Protein AF-A0A3B8Q5S6-F1 (afdb_monomer_lite)

Structure (mmCIF, N/CA/C/O backbone):
data_AF-A0A3B8Q5S6-F1
#
_entry.id   AF-A0A3B8Q5S6-F1
#
loop_
_atom_site.group_PDB
_atom_site.id
_atom_site.type_symbol
_atom_site.label_atom_id
_atom_site.label_alt_id
_atom_site.label_comp_id
_atom_site.label_asym_id
_atom_site.label_entity_id
_atom_site.label_seq_id
_atom_site.pdbx_PDB_ins_code
_atom_site.Cartn_x
_atom_site.Cartn_y
_atom_site.Cartn_z
_atom_site.occupancy
_atom_site.B_iso_or_equiv
_atom_site.auth_seq_id
_atom_site.auth_comp_id
_atom_site.auth_asym_id
_atom_site.auth_atom_id
_atom_site.pdbx_PDB_model_num
ATOM 1 N N . MET A 1 1 ? 28.091 -54.623 70.796 1.00 50.19 1 MET A N 1
ATOM 2 C CA . MET A 1 1 ? 28.453 -53.213 70.536 1.00 50.19 1 MET A CA 1
ATOM 3 C C . MET A 1 1 ? 29.220 -53.132 69.226 1.00 50.19 1 MET A C 1
ATOM 5 O O . MET A 1 1 ? 30.368 -53.545 69.169 1.00 50.19 1 MET A O 1
ATOM 9 N N . LYS A 1 2 ? 28.542 -52.676 68.171 1.00 44.72 2 LYS A N 1
ATOM 10 C CA . LYS A 1 2 ? 29.090 -52.305 66.860 1.00 44.72 2 LYS A CA 1
ATOM 11 C C . LYS A 1 2 ? 28.121 -51.243 66.311 1.00 44.72 2 LYS A C 1
ATOM 13 O O . LYS A 1 2 ? 26.930 -51.549 66.269 1.00 44.72 2 LYS A O 1
ATOM 18 N N . PRO A 1 3 ? 28.549 -50.006 66.013 1.00 53.25 3 PRO A N 1
ATOM 19 C CA . PRO A 1 3 ? 27.627 -48.969 65.555 1.00 53.25 3 PRO A CA 1
ATOM 20 C C . PRO A 1 3 ? 27.228 -49.202 64.084 1.00 53.25 3 PRO A C 1
ATOM 22 O O . PRO A 1 3 ? 28.051 -49.713 63.316 1.00 53.25 3 PRO A O 1
ATOM 25 N N . PRO A 1 4 ? 25.990 -48.868 63.674 1.00 51.03 4 PRO A N 1
ATOM 26 C CA . PRO A 1 4 ? 25.559 -48.993 62.287 1.00 51.03 4 PRO A CA 1
ATOM 27 C C . PRO A 1 4 ? 26.039 -47.807 61.434 1.00 51.03 4 PRO A C 1
ATOM 29 O O . PRO A 1 4 ? 26.107 -46.669 61.895 1.00 51.03 4 PRO A O 1
ATOM 32 N N . LEU A 1 5 ? 26.372 -48.109 60.176 1.00 45.34 5 LEU A N 1
ATOM 33 C CA . LEU A 1 5 ? 26.722 -47.152 59.126 1.00 45.34 5 LEU A CA 1
ATOM 34 C C . LEU A 1 5 ? 25.509 -46.289 58.748 1.00 45.34 5 LEU A C 1
ATOM 36 O O . LEU A 1 5 ? 24.430 -46.806 58.470 1.00 45.34 5 LEU A O 1
ATOM 40 N N . ILE A 1 6 ? 25.726 -44.976 58.704 1.00 44.06 6 ILE A N 1
ATOM 41 C CA . ILE A 1 6 ? 24.792 -43.966 58.199 1.00 44.06 6 ILE A CA 1
ATOM 42 C C . ILE A 1 6 ? 24.688 -44.125 56.674 1.00 44.06 6 ILE A C 1
ATOM 44 O O . ILE A 1 6 ? 25.698 -44.018 55.980 1.00 44.06 6 ILE A O 1
ATOM 48 N N . GLN A 1 7 ? 23.484 -44.364 56.146 1.00 48.28 7 GLN A N 1
ATOM 49 C CA . GLN A 1 7 ? 23.191 -44.185 54.719 1.00 48.28 7 GLN A CA 1
ATOM 50 C C . GLN A 1 7 ? 22.716 -42.745 54.463 1.00 48.28 7 GLN A C 1
ATOM 52 O O . GLN A 1 7 ? 21.940 -42.224 55.267 1.00 48.28 7 GLN A O 1
ATOM 57 N N . PRO A 1 8 ? 23.154 -42.084 53.377 1.00 43.41 8 PRO A N 1
ATOM 58 C CA . PRO A 1 8 ? 22.708 -40.738 53.056 1.00 43.41 8 PRO A CA 1
ATOM 59 C C . PRO A 1 8 ? 21.307 -40.730 52.427 1.00 43.41 8 PRO A C 1
ATOM 61 O O . PRO A 1 8 ? 20.948 -41.569 51.605 1.00 43.41 8 PRO A O 1
ATOM 64 N N . ASN A 1 9 ? 20.545 -39.722 52.843 1.00 42.53 9 ASN A N 1
ATOM 65 C CA . ASN A 1 9 ? 19.173 -39.398 52.476 1.00 42.53 9 ASN A CA 1
ATOM 66 C C . ASN A 1 9 ? 18.928 -39.357 50.957 1.00 42.53 9 ASN A C 1
ATOM 68 O O . ASN A 1 9 ? 19.452 -38.483 50.266 1.00 42.53 9 ASN A O 1
ATOM 72 N N . SER A 1 10 ? 18.023 -40.196 50.452 1.00 45.34 10 SER A N 1
ATOM 73 C CA . SER A 1 10 ? 17.349 -39.955 49.173 1.00 45.34 10 SER A CA 1
ATOM 74 C C . SER A 1 10 ? 16.074 -39.148 49.424 1.00 45.34 10 SER A C 1
ATOM 76 O O . SER A 1 10 ? 14.999 -39.699 49.662 1.00 45.34 10 SER A O 1
ATOM 78 N N . CYS A 1 11 ? 16.217 -37.825 49.403 1.00 36.69 11 CYS A N 1
ATOM 79 C CA . CYS A 1 11 ? 15.108 -36.880 49.368 1.00 36.69 11 CYS A CA 1
ATOM 80 C C . CYS A 1 11 ? 14.441 -36.992 47.983 1.00 36.69 11 CYS A C 1
ATOM 82 O O . CYS A 1 11 ? 14.945 -36.438 47.007 1.00 36.69 11 CYS A O 1
ATOM 84 N N . GLN A 1 12 ? 13.366 -37.776 47.856 1.00 41.47 12 GLN A N 1
ATOM 85 C CA . GLN A 1 12 ? 12.586 -37.814 46.617 1.00 41.47 12 GLN A CA 1
ATOM 86 C C . GLN A 1 12 ? 11.688 -36.579 46.559 1.00 41.47 12 GLN A C 1
ATOM 88 O O . GLN A 1 12 ? 10.655 -36.493 47.219 1.00 41.47 12 GLN A O 1
ATOM 93 N N . LEU A 1 13 ? 12.142 -35.602 45.780 1.00 36.91 13 LEU A N 1
ATOM 94 C CA . LEU A 1 13 ? 11.412 -34.405 45.404 1.00 36.91 13 LEU A CA 1
ATOM 95 C C . LEU A 1 13 ? 10.229 -34.818 44.512 1.00 36.91 13 LEU A C 1
ATOM 97 O O . LEU A 1 13 ? 10.423 -35.229 43.369 1.00 36.91 13 LEU A O 1
ATOM 101 N N . TRP A 1 14 ? 9.003 -34.733 45.028 1.00 40.72 14 TRP A N 1
ATOM 102 C CA . TRP A 1 14 ? 7.804 -34.858 44.201 1.00 40.72 14 TRP A CA 1
ATOM 103 C C . TRP A 1 14 ? 7.687 -33.585 43.361 1.00 40.72 14 TRP A C 1
ATOM 105 O O . TRP A 1 14 ? 7.285 -32.536 43.861 1.00 40.72 14 TRP A O 1
ATOM 115 N N . ALA A 1 15 ? 8.078 -33.656 42.090 1.00 47.06 15 ALA A N 1
ATOM 116 C CA . ALA A 1 15 ? 7.787 -32.601 41.132 1.00 47.06 15 ALA A CA 1
ATOM 117 C C . ALA A 1 15 ? 6.278 -32.617 40.848 1.00 47.06 15 ALA A C 1
ATOM 119 O O . ALA A 1 15 ? 5.778 -33.457 40.100 1.00 47.06 15 ALA A O 1
ATOM 120 N N . LEU A 1 16 ? 5.544 -31.700 41.479 1.00 39.91 16 LEU A N 1
ATOM 121 C CA . LEU A 1 16 ? 4.174 -31.385 41.102 1.00 39.91 16 LEU A CA 1
ATOM 122 C C . LEU A 1 16 ? 4.239 -30.673 39.743 1.00 39.91 16 LEU A C 1
ATOM 124 O O . LEU A 1 16 ? 4.506 -29.476 39.673 1.00 39.91 16 LEU A O 1
ATOM 128 N N . LEU A 1 17 ? 4.068 -31.427 38.657 1.00 41.88 17 LEU A N 1
ATOM 129 C CA . LEU A 1 17 ? 3.912 -30.865 37.321 1.00 41.88 17 LEU A CA 1
ATOM 130 C C . LEU A 1 17 ? 2.564 -30.134 37.291 1.00 41.88 17 LEU A C 1
ATOM 132 O O . LEU A 1 17 ? 1.517 -30.751 37.093 1.00 41.88 17 LEU A O 1
ATOM 136 N N . THR A 1 18 ? 2.571 -28.825 37.536 1.00 51.53 18 THR A N 1
ATOM 137 C CA . THR A 1 18 ? 1.425 -27.977 37.223 1.00 51.53 18 THR A CA 1
ATOM 138 C C . THR A 1 18 ? 1.265 -27.994 35.712 1.00 51.53 18 THR A C 1
ATOM 140 O O . THR A 1 18 ? 1.994 -27.339 34.970 1.00 51.53 18 THR A O 1
ATOM 143 N N . LEU A 1 19 ? 0.310 -28.795 35.245 1.00 45.22 19 LEU A N 1
ATOM 144 C CA . LEU A 1 19 ? -0.213 -28.685 33.899 1.00 45.22 19 LEU A CA 1
ATOM 145 C C . LEU A 1 19 ? -0.885 -27.304 33.819 1.00 45.22 19 LEU A C 1
ATOM 147 O O . LEU A 1 19 ? -2.069 -27.163 34.124 1.00 45.22 19 LEU A O 1
ATOM 151 N N . LEU A 1 20 ? -0.123 -26.258 33.479 1.00 52.12 20 LEU A N 1
ATOM 152 C CA . LEU A 1 20 ? -0.708 -25.036 32.944 1.00 52.12 20 LEU A CA 1
ATOM 153 C C . LEU A 1 20 ? -1.320 -25.454 31.610 1.00 52.12 20 LEU A C 1
ATOM 155 O O . LEU A 1 20 ? -0.661 -25.464 30.572 1.00 52.12 20 LEU A O 1
ATOM 159 N N . GLY A 1 21 ? -2.581 -25.879 31.651 1.00 48.62 21 GLY A N 1
ATOM 160 C CA . GLY A 1 21 ? -3.394 -25.882 30.455 1.00 48.62 21 GLY A CA 1
ATOM 161 C C . GLY A 1 21 ? -3.322 -24.466 29.910 1.00 48.62 21 GLY A C 1
ATOM 162 O O . GLY A 1 21 ? -3.714 -23.525 30.601 1.00 48.62 21 GLY A O 1
ATOM 163 N N . ALA A 1 22 ? -2.770 -24.301 28.710 1.00 51.84 22 ALA A N 1
ATOM 164 C CA . ALA A 1 22 ? -3.001 -23.096 27.944 1.00 51.84 22 ALA A CA 1
ATOM 165 C C . ALA A 1 22 ? -4.513 -23.048 27.719 1.00 51.84 22 ALA A C 1
ATOM 167 O O . ALA A 1 22 ? -5.038 -23.681 26.801 1.00 51.84 22 ALA A O 1
ATOM 168 N N . ALA A 1 23 ? -5.231 -22.381 28.624 1.00 50.62 23 ALA A N 1
ATOM 169 C CA . ALA A 1 23 ? -6.589 -21.974 28.358 1.00 50.62 23 ALA A CA 1
ATOM 170 C C . ALA A 1 23 ? -6.488 -21.185 27.058 1.00 50.62 23 ALA A C 1
ATOM 172 O O . ALA A 1 23 ? -5.809 -20.160 26.999 1.00 50.62 23 ALA A O 1
ATOM 173 N N . SER A 1 24 ? -7.072 -21.723 25.990 1.00 51.81 24 SER A N 1
ATOM 174 C CA . SER A 1 24 ? -7.285 -20.943 24.785 1.00 51.81 24 SER A CA 1
ATOM 175 C C . SER A 1 24 ? -8.211 -19.817 25.215 1.00 51.81 24 SER A C 1
ATOM 177 O O . SER A 1 24 ? -9.412 -20.033 25.361 1.00 51.81 24 SER A O 1
ATOM 179 N N . ALA A 1 25 ? -7.640 -18.659 25.545 1.00 57.06 25 ALA A N 1
ATOM 180 C CA . ALA A 1 25 ? -8.414 -17.465 25.802 1.00 57.06 25 ALA A CA 1
ATOM 181 C C . ALA A 1 25 ? -9.216 -17.218 24.523 1.00 57.06 25 ALA A C 1
ATOM 183 O O . ALA A 1 25 ? -8.643 -17.003 23.450 1.00 57.06 25 ALA A O 1
ATOM 184 N N . SER A 1 26 ? -10.537 -17.377 24.613 1.00 64.62 26 SER A N 1
ATOM 185 C CA . SER A 1 26 ? -11.416 -16.956 23.531 1.00 64.62 26 SER A CA 1
ATOM 186 C C . SER A 1 26 ? -11.174 -15.471 23.324 1.00 64.62 26 SER A C 1
ATOM 188 O O . SER A 1 26 ? -11.077 -14.733 24.303 1.00 64.62 26 SER A O 1
ATOM 190 N N . ALA A 1 27 ? -11.068 -15.043 22.069 1.00 70.25 27 ALA A N 1
ATOM 191 C CA . ALA A 1 27 ? -11.043 -13.621 21.782 1.00 70.25 27 ALA A CA 1
ATOM 192 C C . ALA A 1 27 ? -12.301 -12.982 22.376 1.00 70.25 27 ALA A C 1
ATOM 194 O O . ALA A 1 27 ? -13.401 -13.525 22.217 1.00 70.25 27 ALA A O 1
ATOM 195 N N . ALA A 1 28 ? -12.121 -11.891 23.116 1.00 88.56 28 ALA A N 1
ATOM 196 C CA . ALA A 1 28 ? -13.236 -11.102 23.600 1.00 88.56 28 ALA A CA 1
ATOM 197 C C . ALA A 1 28 ? -13.667 -10.155 22.480 1.00 88.56 28 ALA A C 1
ATOM 199 O O . ALA A 1 28 ? -12.830 -9.540 21.821 1.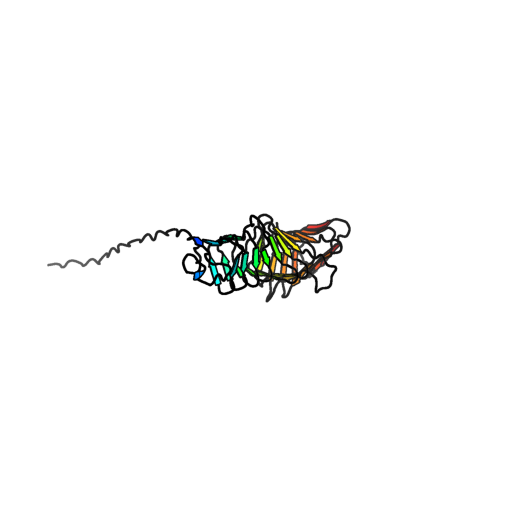00 88.56 28 ALA A O 1
ATOM 200 N N . THR A 1 29 ? -14.974 -10.047 22.255 1.00 96.75 29 THR A N 1
ATOM 201 C CA . THR A 1 29 ? -15.513 -9.028 21.356 1.00 96.75 29 THR A CA 1
ATOM 202 C C . THR A 1 29 ? -15.609 -7.710 22.112 1.00 96.75 29 THR A C 1
ATOM 204 O O . THR A 1 29 ? -16.317 -7.632 23.119 1.00 96.75 29 THR A O 1
ATOM 207 N N . VAL A 1 30 ? -14.912 -6.681 21.632 1.00 98.31 30 VAL A N 1
ATOM 208 C CA . VAL A 1 30 ? -14.961 -5.324 22.194 1.00 98.31 30 VAL A CA 1
ATOM 209 C C . VAL A 1 30 ? -15.671 -4.427 21.190 1.00 98.31 30 VAL A C 1
ATOM 211 O O . VAL A 1 30 ? -15.200 -4.248 20.068 1.00 98.31 30 VAL A O 1
ATOM 214 N N . ASN A 1 31 ? -16.837 -3.909 21.581 1.00 98.44 31 ASN A N 1
ATOM 215 C CA . ASN A 1 31 ? -17.693 -3.138 20.685 1.00 98.44 31 ASN A CA 1
ATOM 216 C C . ASN A 1 31 ? -17.475 -1.641 20.890 1.00 98.44 31 ASN A C 1
ATOM 218 O O . ASN A 1 31 ? -17.355 -1.180 22.030 1.00 98.44 31 ASN A O 1
ATOM 222 N N . TRP A 1 32 ? -17.492 -0.887 19.798 1.00 98.56 32 TRP A N 1
ATOM 223 C CA . TRP A 1 32 ? -17.665 0.558 19.853 1.00 98.56 32 TRP A CA 1
ATOM 224 C C . TRP A 1 32 ? -19.075 0.896 20.342 1.00 98.56 32 TRP A C 1
ATOM 226 O O . TRP A 1 32 ? -20.055 0.304 19.896 1.00 98.56 32 TRP A O 1
ATOM 236 N N . VAL A 1 33 ? -19.178 1.840 21.270 1.00 98.06 33 VAL A N 1
ATOM 237 C CA . VAL A 1 33 ? -20.451 2.336 21.824 1.00 98.06 33 VAL A CA 1
ATOM 238 C C . VAL A 1 33 ? -20.571 3.860 21.745 1.00 98.06 33 VAL A C 1
ATOM 240 O O . VAL A 1 33 ? -21.598 4.416 22.134 1.00 98.06 33 VAL A O 1
ATOM 243 N N . GLY A 1 34 ? -19.526 4.537 21.259 1.00 96.38 34 GLY A N 1
ATOM 244 C CA . GLY A 1 34 ? -19.506 5.981 21.051 1.00 96.38 34 GLY A CA 1
ATOM 245 C C . GLY A 1 34 ? -20.229 6.424 19.774 1.00 96.38 34 GLY A C 1
ATOM 246 O O . GLY A 1 34 ? -20.658 5.614 18.953 1.00 96.38 34 GLY A O 1
ATOM 247 N N . GLY A 1 35 ? -20.333 7.743 19.589 1.00 97.12 35 GLY A N 1
ATOM 248 C CA . GLY A 1 35 ? -20.641 8.344 18.285 1.00 97.12 35 GLY A CA 1
ATOM 249 C C . GLY A 1 35 ? -19.382 8.454 17.418 1.00 97.12 35 GLY A C 1
ATOM 250 O O . GLY A 1 35 ? -18.434 7.693 17.607 1.00 97.12 35 GLY A O 1
ATOM 251 N N . SER A 1 36 ? -19.335 9.435 16.510 1.00 97.88 36 SER A N 1
ATOM 252 C CA . SER A 1 36 ? -18.059 9.821 15.890 1.00 97.88 36 SER A CA 1
ATOM 253 C C . SER A 1 36 ? -17.074 10.261 16.969 1.00 97.88 36 SER A C 1
ATOM 255 O O . SER A 1 36 ? -17.444 11.043 17.851 1.00 97.88 36 SER A O 1
ATOM 257 N N . GLY A 1 37 ? -15.834 9.784 16.913 1.00 97.75 37 GLY A N 1
ATOM 258 C CA . GLY A 1 37 ? -14.874 10.079 17.969 1.00 97.75 37 GLY A CA 1
ATOM 259 C C . GLY A 1 37 ? -13.579 9.285 17.907 1.00 97.75 37 GLY A C 1
ATOM 260 O O . GLY A 1 37 ? -13.291 8.571 16.950 1.00 97.75 37 GLY A O 1
ATOM 261 N N . GLU A 1 38 ? -12.792 9.448 18.965 1.00 98.25 38 GLU A N 1
ATOM 262 C CA . GLU A 1 38 ? -11.420 8.959 19.051 1.00 98.25 38 GLU A CA 1
ATOM 263 C C . GLU A 1 38 ? -11.338 7.544 19.626 1.00 98.25 38 GLU A C 1
ATOM 265 O O . GLU A 1 38 ? -11.913 7.248 20.679 1.00 98.25 38 GLU A O 1
ATOM 270 N N . TRP A 1 39 ? -10.562 6.690 18.957 1.00 98.50 39 TRP A N 1
ATOM 271 C CA . TRP A 1 39 ? -10.228 5.326 19.363 1.00 98.50 39 TRP A CA 1
ATOM 272 C C . TRP A 1 39 ? -9.657 5.283 20.781 1.00 98.50 39 TRP A C 1
ATOM 274 O O . TRP A 1 39 ? -9.980 4.382 21.551 1.00 98.50 39 TRP A O 1
ATOM 284 N N . ASN A 1 40 ? -8.838 6.276 21.137 1.00 97.38 40 ASN A N 1
ATOM 285 C CA . ASN A 1 40 ? -8.079 6.310 22.389 1.00 97.38 40 ASN A CA 1
ATOM 286 C C . ASN A 1 40 ? -8.914 6.751 23.600 1.00 97.38 40 ASN A C 1
ATOM 288 O O . ASN A 1 40 ? -8.364 6.882 24.690 1.00 97.38 40 ASN A O 1
ATOM 292 N N . GLU A 1 41 ? -10.222 6.970 23.440 1.00 98.25 41 GLU A N 1
ATOM 293 C CA . GLU A 1 41 ? -11.137 7.301 24.533 1.00 98.25 41 GLU A CA 1
ATOM 294 C C . GLU A 1 41 ? -11.795 6.020 25.086 1.00 98.25 41 GLU A C 1
ATOM 296 O O . GLU A 1 41 ? -12.665 5.441 24.426 1.00 98.25 41 GLU A O 1
ATOM 301 N N . PRO A 1 42 ? -11.437 5.553 26.303 1.00 98.19 42 PRO A N 1
ATOM 302 C CA . PRO A 1 42 ? -12.001 4.334 26.885 1.00 98.19 42 PRO A CA 1
ATOM 303 C C . PRO A 1 42 ? -13.529 4.337 26.994 1.00 98.19 42 PRO A C 1
ATOM 305 O O . PRO A 1 42 ? -14.143 3.272 26.923 1.00 98.19 42 PRO A O 1
ATOM 308 N N . ALA A 1 43 ? -14.152 5.512 27.144 1.00 98.12 43 ALA A N 1
ATOM 309 C CA . ALA A 1 43 ? -15.607 5.640 27.216 1.00 98.12 43 ALA A CA 1
ATOM 310 C C . ALA A 1 43 ? -16.327 5.266 25.906 1.00 98.12 43 ALA A C 1
ATOM 312 O O . ALA A 1 43 ? -17.522 4.975 25.937 1.00 98.12 43 ALA A O 1
ATOM 313 N N . ASN A 1 44 ? -15.616 5.228 24.773 1.00 98.50 44 ASN A N 1
ATOM 314 C CA . ASN A 1 44 ? -16.169 4.800 23.488 1.00 98.50 44 ASN A CA 1
ATOM 315 C C . ASN A 1 44 ? -16.204 3.272 23.316 1.00 98.50 44 ASN A C 1
ATOM 317 O O . ASN A 1 44 ? -16.743 2.791 22.320 1.00 98.50 44 ASN A O 1
ATOM 321 N N . TRP A 1 45 ? -15.684 2.499 24.275 1.00 98.50 45 TRP A N 1
ATOM 322 C CA . TRP A 1 45 ? -15.620 1.038 24.213 1.00 98.50 45 TRP A CA 1
ATOM 323 C C . TRP A 1 45 ? -16.539 0.376 25.237 1.00 98.50 45 TRP A C 1
ATOM 325 O O . TRP A 1 45 ? -16.615 0.789 26.394 1.00 98.50 45 TRP A O 1
ATOM 335 N N . SER A 1 46 ? -17.196 -0.720 24.848 1.00 98.25 46 SER A N 1
ATOM 336 C CA . SER A 1 46 ? -18.170 -1.442 25.684 1.00 98.25 46 SER A CA 1
ATOM 337 C C . SER A 1 46 ? -17.608 -1.967 27.010 1.00 98.25 46 SER A C 1
ATOM 339 O O . SER A 1 46 ? -18.364 -2.273 27.928 1.00 98.25 46 SER A O 1
ATOM 341 N N . THR A 1 47 ? -16.288 -2.120 27.105 1.00 96.88 47 THR A N 1
ATOM 342 C CA . THR A 1 47 ? -15.569 -2.573 28.304 1.00 96.88 47 THR A CA 1
ATOM 343 C C . THR A 1 47 ? -15.155 -1.422 29.226 1.00 96.88 47 THR A C 1
ATOM 345 O O . THR A 1 47 ? -14.683 -1.681 30.332 1.00 96.88 47 THR A O 1
ATOM 348 N N . GLY A 1 48 ? -15.297 -0.163 28.792 1.00 97.06 48 GLY A N 1
ATOM 349 C CA . GLY A 1 48 ? -14.739 1.007 29.477 1.00 97.06 48 GLY A CA 1
ATOM 350 C C . GLY A 1 48 ? -13.206 1.039 29.466 1.00 97.06 48 GLY A C 1
ATOM 351 O O . GLY A 1 48 ? -12.590 1.637 30.347 1.00 97.06 48 GLY A O 1
ATOM 352 N N . SER A 1 49 ? -12.567 0.325 28.538 1.00 97.12 49 SER A N 1
ATOM 353 C CA . SER A 1 49 ? -11.113 0.213 28.381 1.00 97.12 49 SER A CA 1
ATOM 354 C C . SER A 1 49 ? -10.765 -0.017 26.911 1.00 97.12 49 SER A C 1
ATOM 356 O O . SER A 1 49 ? -11.584 -0.534 26.156 1.00 97.12 49 SER A O 1
ATOM 358 N N . LEU A 1 50 ? -9.550 0.357 26.506 1.00 97.81 50 LEU A N 1
ATOM 359 C CA . LEU A 1 50 ? -9.103 0.177 25.123 1.00 97.81 50 LEU A CA 1
ATOM 360 C C . LEU A 1 50 ? -8.974 -1.318 24.768 1.00 97.81 50 LEU A C 1
ATOM 362 O O . LEU A 1 50 ? -8.581 -2.108 25.635 1.00 97.81 50 LEU A O 1
ATOM 366 N N . PRO A 1 51 ? -9.265 -1.716 23.515 1.00 98.06 51 PRO A N 1
ATOM 367 C CA . PRO A 1 51 ? -9.043 -3.078 23.047 1.00 98.06 51 PRO A CA 1
ATOM 368 C C . PRO A 1 51 ? -7.579 -3.518 23.182 1.00 98.06 51 PRO A C 1
ATOM 370 O O . PRO A 1 51 ? -6.648 -2.737 22.982 1.00 98.06 51 PRO A O 1
ATOM 373 N N . SER A 1 52 ? -7.380 -4.795 23.487 1.00 96.69 52 SER A N 1
ATOM 374 C CA . SER A 1 52 ? -6.076 -5.429 23.675 1.00 96.69 52 SER A CA 1
ATOM 375 C C . SER A 1 52 ? -5.714 -6.371 22.511 1.00 96.69 52 SER A C 1
ATOM 377 O O . SER A 1 52 ? -6.560 -6.685 21.666 1.00 96.69 52 SER A O 1
ATOM 379 N N . PRO A 1 53 ? -4.480 -6.914 22.469 1.00 97.25 53 PRO A N 1
ATOM 380 C CA . PRO A 1 53 ? -4.041 -7.800 21.386 1.00 97.25 53 PRO A CA 1
ATOM 381 C C . PRO A 1 53 ? -4.860 -9.087 21.213 1.00 97.25 53 PRO A C 1
ATOM 383 O O . PRO A 1 53 ? -4.762 -9.731 20.167 1.00 97.25 53 PRO A O 1
ATOM 386 N N . SER A 1 54 ? -5.626 -9.506 22.224 1.00 96.12 54 SER A N 1
ATOM 387 C CA . SER A 1 54 ? -6.491 -10.690 22.152 1.00 96.12 54 SER A CA 1
ATOM 388 C C . SER A 1 54 ? -7.893 -10.406 21.620 1.00 96.12 54 SER A C 1
ATOM 390 O O . SER A 1 54 ? -8.637 -11.362 21.391 1.00 96.12 54 SER A O 1
ATOM 392 N N . ASP A 1 55 ? -8.249 -9.140 21.420 1.00 97.94 55 ASP A N 1
ATOM 393 C CA . ASP A 1 55 ? -9.639 -8.730 21.253 1.00 97.94 55 ASP A CA 1
ATOM 394 C C . ASP A 1 55 ? -10.020 -8.565 19.783 1.00 97.94 55 ASP A C 1
ATOM 396 O O . ASP A 1 55 ? -9.263 -8.017 18.975 1.00 97.94 55 ASP A O 1
ATOM 400 N N . ASP A 1 56 ? -11.213 -9.055 19.450 1.00 98.31 56 ASP A N 1
ATOM 401 C CA . ASP A 1 56 ? -11.852 -8.842 18.157 1.00 98.31 56 ASP A CA 1
ATOM 402 C C . ASP A 1 56 ? -12.713 -7.569 18.271 1.00 98.31 56 ASP A C 1
ATOM 404 O O . ASP A 1 56 ? -13.697 -7.525 19.015 1.00 98.31 56 ASP A O 1
ATOM 408 N N . VAL A 1 57 ? -12.309 -6.509 17.573 1.00 98.62 57 VAL A N 1
ATOM 409 C CA . VAL A 1 57 ? -12.973 -5.201 17.600 1.00 98.62 57 VAL A CA 1
ATOM 410 C C . VAL A 1 57 ? -14.137 -5.185 16.622 1.00 98.62 57 VAL A C 1
ATOM 412 O O . VAL A 1 57 ? -13.976 -5.534 15.451 1.00 98.62 57 VAL A O 1
ATOM 415 N N . VAL A 1 58 ? -15.297 -4.733 17.095 1.00 98.25 58 VAL A N 1
ATOM 416 C CA . VAL A 1 58 ? -16.491 -4.531 16.268 1.00 98.25 58 VAL A CA 1
ATOM 417 C C . VAL A 1 58 ? -16.956 -3.086 16.391 1.00 98.25 58 VAL A C 1
ATOM 419 O O . VAL A 1 58 ? -17.231 -2.596 17.484 1.00 98.25 58 VAL A O 1
ATOM 422 N N . ILE A 1 59 ? -17.049 -2.402 15.257 1.00 98.00 59 ILE A N 1
ATOM 423 C CA . ILE A 1 59 ? -17.571 -1.042 15.144 1.00 98.00 59 ILE A CA 1
ATOM 424 C C . ILE A 1 59 ? -18.797 -1.126 14.240 1.00 98.00 59 ILE A C 1
ATOM 426 O O . ILE A 1 59 ? -18.672 -1.240 13.024 1.00 98.00 59 ILE A O 1
ATOM 430 N N . ASP A 1 60 ? -19.971 -1.159 14.852 1.00 96.56 60 ASP A N 1
ATOM 431 C CA . ASP A 1 60 ? -21.261 -1.266 14.170 1.00 96.56 60 ASP A CA 1
ATOM 432 C C . ASP A 1 60 ? -22.294 -0.569 15.052 1.00 96.56 60 ASP A C 1
ATOM 434 O O . ASP A 1 60 ? -22.761 -1.131 16.050 1.00 96.56 60 ASP A O 1
ATOM 438 N N . VAL A 1 61 ? -22.561 0.702 14.761 1.00 96.44 61 VAL A N 1
ATOM 439 C CA . VAL A 1 61 ? -23.489 1.519 15.549 1.00 96.44 61 VAL A CA 1
ATOM 440 C C . VAL A 1 61 ? -24.425 2.285 14.622 1.00 96.44 61 VAL A C 1
ATOM 442 O O . VAL A 1 61 ? -24.032 2.692 13.536 1.00 96.44 61 VAL A O 1
ATOM 445 N N . PRO A 1 62 ? -25.681 2.544 15.023 1.00 92.62 62 PRO A N 1
ATOM 446 C CA . PRO A 1 62 ? -26.609 3.249 14.151 1.00 92.62 62 PRO A CA 1
ATOM 447 C C . PRO A 1 62 ? -26.109 4.649 13.775 1.00 92.62 62 PRO A C 1
ATOM 449 O O . PRO A 1 62 ? -25.872 5.485 14.647 1.00 92.62 62 PRO A O 1
ATOM 452 N N . GLY A 1 63 ? -26.054 4.937 12.476 1.00 90.75 63 GLY A N 1
ATOM 453 C CA . GLY A 1 63 ? -25.739 6.264 11.954 1.00 90.75 63 GLY A CA 1
ATOM 454 C C . GLY A 1 63 ? -24.721 6.210 10.824 1.00 90.75 63 GLY A C 1
ATOM 455 O O . GLY A 1 63 ? -24.457 5.154 10.272 1.00 90.75 63 GLY A O 1
ATOM 456 N N . ASN A 1 64 ? -24.194 7.378 10.462 1.00 89.31 64 ASN A N 1
ATOM 457 C CA . ASN A 1 64 ? -22.985 7.495 9.655 1.00 89.31 64 ASN A CA 1
ATOM 458 C C . ASN A 1 64 ? -21.952 8.189 10.537 1.00 89.31 64 ASN A C 1
ATOM 460 O O . ASN A 1 64 ? -21.981 9.420 10.657 1.00 89.31 64 ASN A O 1
ATOM 464 N N . ILE A 1 65 ? -21.139 7.400 11.236 1.00 95.75 65 ILE A N 1
ATOM 465 C CA . ILE A 1 65 ? -20.120 7.918 12.150 1.00 95.75 65 ILE A CA 1
ATOM 466 C C . ILE A 1 65 ? -18.714 7.717 11.585 1.00 95.75 65 ILE A C 1
ATOM 468 O O . ILE A 1 65 ? -18.501 6.916 10.678 1.00 95.75 65 ILE A O 1
ATOM 472 N N . SER A 1 66 ? -17.766 8.453 12.159 1.00 96.75 66 SER A N 1
ATOM 473 C CA . SER A 1 66 ? -16.343 8.368 11.837 1.00 96.75 66 SER A CA 1
ATOM 474 C C . SER A 1 66 ? -15.559 8.032 13.100 1.00 96.75 66 SER A C 1
ATOM 476 O O . SER A 1 66 ? -15.631 8.774 14.088 1.00 96.75 66 SER A O 1
ATOM 478 N N . VAL A 1 67 ? -14.861 6.897 13.093 1.00 98.38 67 VAL A N 1
ATOM 479 C CA . VAL A 1 67 ? -13.983 6.464 14.188 1.00 98.38 67 VAL A CA 1
ATOM 480 C C . VAL A 1 67 ? -12.537 6.755 13.810 1.00 98.38 67 VAL A C 1
ATOM 482 O O . VAL A 1 67 ? -12.043 6.253 12.801 1.00 98.38 67 VAL A O 1
ATOM 485 N N . THR A 1 68 ? -11.846 7.536 14.637 1.00 98.50 68 THR A N 1
ATOM 486 C CA . THR A 1 68 ? -10.489 8.018 14.351 1.00 98.50 68 THR A CA 1
ATOM 487 C C . THR A 1 68 ? -9.468 7.406 15.300 1.00 98.50 68 THR A C 1
ATOM 489 O O . THR A 1 68 ? -9.602 7.507 16.513 1.00 98.50 68 THR A O 1
ATOM 492 N N . HIS A 1 69 ? -8.402 6.819 14.764 1.00 98.50 69 HIS A N 1
ATOM 493 C CA . HIS A 1 69 ? -7.187 6.472 15.498 1.00 98.50 69 HIS A CA 1
ATOM 494 C C . HIS A 1 69 ? -6.097 7.509 15.189 1.00 98.50 69 HIS A C 1
ATOM 496 O O . HIS A 1 69 ? -5.508 7.499 14.104 1.00 98.50 69 HIS A O 1
ATOM 502 N N . SER A 1 70 ? -5.848 8.421 16.131 1.00 98.00 70 SER A N 1
ATOM 503 C CA . SER A 1 70 ? -5.022 9.617 15.908 1.00 98.00 70 SER A CA 1
ATOM 504 C C . SER A 1 70 ? -3.636 9.581 16.553 1.00 98.00 70 SER A C 1
ATOM 506 O O . SER A 1 70 ? -2.722 10.239 16.056 1.00 98.00 70 SER A O 1
ATOM 508 N N . THR A 1 71 ? -3.442 8.827 17.636 1.00 97.56 71 THR A N 1
ATOM 509 C CA . THR A 1 71 ? -2.172 8.771 18.377 1.00 97.56 71 THR A CA 1
ATOM 510 C C . THR A 1 71 ? -1.920 7.392 18.973 1.00 97.56 71 THR A C 1
ATOM 512 O O . THR A 1 71 ? -2.801 6.534 18.966 1.00 97.56 71 THR A O 1
ATOM 515 N N . ASP A 1 72 ? -0.725 7.234 19.549 1.00 98.12 72 ASP A N 1
ATOM 516 C CA . ASP A 1 72 ? -0.286 6.059 20.303 1.00 98.12 72 ASP A CA 1
ATOM 517 C C . ASP A 1 72 ? -0.252 4.766 19.482 1.00 98.12 72 ASP A C 1
ATOM 519 O O . ASP A 1 72 ? -0.661 4.713 18.324 1.00 98.12 72 ASP A O 1
ATOM 523 N N . ASP A 1 73 ? 0.302 3.715 20.076 1.00 98.44 73 ASP A N 1
ATOM 524 C CA . ASP A 1 73 ? 0.408 2.421 19.420 1.00 98.44 73 ASP A CA 1
ATOM 525 C C . ASP A 1 73 ? -0.552 1.428 20.074 1.00 98.44 73 ASP A C 1
ATOM 527 O O . ASP A 1 73 ? -0.469 1.151 21.274 1.00 98.44 73 ASP A O 1
ATOM 531 N N . HIS A 1 74 ? -1.436 0.845 19.268 1.00 98.62 74 HIS A N 1
ATOM 532 C CA . HIS A 1 74 ? -2.389 -0.170 19.698 1.00 98.62 74 HIS A CA 1
ATOM 533 C C . HIS A 1 74 ? -2.190 -1.463 18.921 1.00 98.62 74 HIS A C 1
ATOM 535 O O . HIS A 1 74 ? -1.773 -1.487 17.762 1.00 98.62 74 HIS A O 1
ATOM 541 N N . THR A 1 75 ? -2.494 -2.581 19.572 1.00 98.75 75 THR A N 1
ATOM 542 C CA . THR A 1 75 ? -2.522 -3.890 18.926 1.00 98.75 75 THR A CA 1
ATOM 543 C C . THR A 1 75 ? -3.841 -4.561 19.240 1.00 98.75 75 THR A C 1
ATOM 545 O O . THR A 1 75 ? -4.210 -4.668 20.406 1.00 98.75 75 THR A O 1
ATOM 548 N N . VAL A 1 76 ? -4.510 -5.051 18.202 1.00 98.69 76 VAL A N 1
ATOM 549 C CA . VAL A 1 76 ? -5.759 -5.809 18.308 1.00 98.69 76 VAL A CA 1
ATOM 550 C C . VAL A 1 76 ? -5.678 -7.085 17.490 1.00 98.69 76 VAL A C 1
ATOM 552 O O . VAL A 1 76 ? -4.825 -7.240 16.606 1.00 98.69 76 VAL A O 1
ATOM 555 N N . ARG A 1 77 ? -6.570 -8.031 17.772 1.00 98.38 77 ARG A N 1
ATOM 556 C CA . ARG A 1 77 ? -6.594 -9.294 17.043 1.00 98.38 77 ARG A CA 1
ATOM 557 C C . ARG A 1 77 ? -7.215 -9.129 15.663 1.00 98.38 77 ARG A C 1
ATOM 559 O O . ARG A 1 77 ? -6.625 -9.584 14.685 1.00 98.38 77 ARG A O 1
ATOM 566 N N . SER A 1 78 ? -8.387 -8.509 15.579 1.00 98.19 78 SER A N 1
ATOM 567 C CA . SER A 1 78 ? -9.087 -8.228 14.321 1.00 98.19 78 SER A CA 1
ATOM 568 C C . SER A 1 78 ? -9.984 -6.999 14.449 1.00 98.19 78 SER A C 1
ATOM 570 O O . SER A 1 78 ? -10.291 -6.578 15.562 1.00 98.19 78 SER A O 1
ATOM 572 N N . ILE A 1 79 ? -10.376 -6.420 13.313 1.00 97.75 79 ILE A N 1
ATOM 573 C CA . ILE A 1 79 ? -11.322 -5.304 13.232 1.00 97.75 79 ILE A CA 1
ATOM 574 C C . ILE A 1 79 ? -12.390 -5.645 12.194 1.00 97.75 79 ILE A C 1
ATOM 576 O O . ILE A 1 79 ? -12.066 -5.930 11.037 1.00 97.75 79 ILE A O 1
ATOM 580 N N . LEU A 1 80 ? -13.652 -5.565 12.603 1.00 96.19 80 LEU A N 1
ATOM 581 C CA . LEU A 1 80 ? -14.813 -5.468 11.728 1.00 96.19 80 LEU A CA 1
ATOM 582 C C . LEU A 1 80 ? -15.467 -4.103 11.953 1.00 96.19 80 LEU A C 1
ATOM 584 O O . LEU A 1 80 ? -15.927 -3.814 13.053 1.00 96.19 80 LEU A O 1
ATOM 588 N N . CYS A 1 81 ? -15.515 -3.274 10.919 1.00 95.44 81 CYS A N 1
ATOM 589 C CA . CYS A 1 81 ? -16.069 -1.929 10.974 1.00 95.44 81 CYS A CA 1
ATOM 590 C C . CYS A 1 81 ? -17.124 -1.759 9.881 1.00 95.44 81 CYS A C 1
ATOM 592 O O . CYS A 1 81 ? -16.847 -2.002 8.707 1.00 95.44 81 CYS A O 1
ATOM 594 N N . GLN A 1 82 ? -18.331 -1.356 10.260 1.00 94.38 82 GLN A N 1
ATOM 595 C CA . GLN A 1 82 ? -19.391 -0.946 9.336 1.00 94.38 82 GLN A CA 1
ATOM 596 C C . GLN A 1 82 ? -19.353 0.562 9.053 1.00 94.38 82 GLN A C 1
ATOM 598 O O . GLN A 1 82 ? -19.976 1.019 8.100 1.00 94.38 82 GLN A O 1
ATOM 603 N N . GLU A 1 83 ? -18.570 1.308 9.834 1.00 94.69 83 GLU A N 1
ATOM 604 C CA . GLU A 1 83 ? -18.474 2.769 9.798 1.00 94.69 83 GLU A CA 1
ATOM 605 C C . GLU A 1 83 ? -17.211 3.258 9.077 1.00 94.69 83 GLU A C 1
ATOM 607 O O . GLU A 1 83 ? -16.354 2.451 8.700 1.00 94.69 83 GLU A O 1
ATOM 612 N N . GLU A 1 84 ? -17.081 4.575 8.881 1.00 94.31 84 GLU A N 1
ATOM 613 C CA . GLU A 1 84 ? -15.820 5.167 8.419 1.00 94.31 84 GLU A CA 1
ATOM 614 C C . GLU A 1 84 ? -14.740 4.985 9.495 1.00 94.31 84 GLU A C 1
ATOM 616 O O . GLU A 1 84 ? -14.963 5.263 10.678 1.00 94.31 84 GLU A O 1
ATOM 621 N N . PHE A 1 85 ? -13.559 4.534 9.074 1.00 96.31 85 PHE A N 1
ATOM 622 C CA . PHE A 1 85 ? -12.403 4.362 9.942 1.00 96.31 85 PHE A CA 1
ATOM 623 C C . PHE A 1 85 ? -11.222 5.193 9.443 1.00 96.31 85 PHE A C 1
ATOM 625 O O . PHE A 1 85 ? -10.698 4.947 8.355 1.00 96.31 85 PHE A O 1
ATOM 632 N N . VAL A 1 86 ? -10.761 6.141 10.255 1.00 97.50 86 VAL A N 1
ATOM 633 C CA . VAL A 1 86 ? -9.653 7.042 9.920 1.00 97.50 86 VAL A CA 1
ATOM 634 C C . VAL A 1 86 ? -8.429 6.694 10.759 1.00 97.50 86 VAL A C 1
ATOM 636 O O . VAL A 1 86 ? -8.438 6.831 11.978 1.00 97.50 86 VAL A O 1
ATOM 639 N N . LEU A 1 87 ? -7.336 6.299 10.113 1.00 97.94 87 LEU A N 1
ATOM 640 C CA . LEU A 1 87 ? -6.036 6.099 10.751 1.00 97.94 87 LEU A CA 1
ATOM 641 C C . LEU A 1 87 ? -5.130 7.302 10.455 1.00 97.94 87 LEU A C 1
ATOM 643 O O . LEU A 1 87 ? -4.413 7.336 9.450 1.00 97.94 87 LEU A O 1
ATOM 647 N N . SER A 1 88 ? -5.190 8.318 11.313 1.00 97.69 88 SER A N 1
ATOM 648 C CA . SER A 1 88 ? -4.517 9.611 11.115 1.00 97.69 88 SER A CA 1
ATOM 649 C C . SER A 1 88 ? -3.180 9.738 11.846 1.00 97.69 88 SER A C 1
ATOM 651 O O . SER A 1 88 ? -2.353 10.564 11.464 1.00 97.69 88 SER A O 1
ATOM 653 N N . GLY A 1 89 ? -2.907 8.881 12.830 1.00 97.44 89 GLY A N 1
ATOM 654 C CA . GLY A 1 89 ? -1.606 8.829 13.491 1.00 97.44 89 GLY A CA 1
ATOM 655 C C . GLY A 1 89 ? -1.428 7.594 14.367 1.00 97.44 89 GLY A C 1
ATOM 656 O O . GLY A 1 89 ? -2.312 6.738 14.450 1.00 97.44 89 GLY A O 1
ATOM 657 N N . GLY A 1 90 ? -0.248 7.493 14.984 1.00 98.19 90 GLY A N 1
ATOM 658 C CA . GLY A 1 90 ? 0.148 6.311 15.747 1.00 98.19 90 GLY A CA 1
ATOM 659 C C . GLY A 1 90 ? 0.310 5.051 14.888 1.00 98.19 90 GLY A C 1
ATOM 660 O O . GLY A 1 90 ? 0.276 5.108 13.652 1.00 98.19 90 GLY A O 1
ATOM 661 N N . THR A 1 91 ? 0.479 3.907 15.547 1.00 98.69 91 THR A N 1
ATOM 662 C CA . THR A 1 91 ? 0.545 2.588 14.904 1.00 98.69 91 THR A CA 1
ATOM 663 C C . THR A 1 91 ? -0.608 1.713 15.362 1.00 98.69 91 THR A C 1
ATOM 665 O O . THR A 1 91 ? -0.711 1.360 16.533 1.00 98.69 91 THR A O 1
ATOM 668 N N . LEU A 1 92 ? -1.429 1.259 14.420 1.00 98.75 92 LEU A N 1
ATOM 669 C CA . LEU A 1 92 ? -2.428 0.230 14.669 1.00 98.75 92 LEU A CA 1
ATOM 670 C C . LEU A 1 92 ? -1.930 -1.099 14.101 1.00 98.75 92 LEU A C 1
ATOM 672 O O . LEU A 1 92 ? -1.906 -1.318 12.890 1.00 98.75 92 LEU A O 1
ATOM 676 N N . THR A 1 93 ? -1.514 -2.003 14.983 1.00 98.88 93 THR A N 1
ATOM 677 C CA . THR A 1 93 ? -1.157 -3.375 14.608 1.00 98.88 93 THR A CA 1
ATOM 678 C C . THR A 1 93 ? -2.395 -4.258 14.666 1.00 98.88 93 THR A C 1
ATOM 680 O O . THR A 1 93 ? -3.019 -4.394 15.719 1.00 98.88 93 THR A O 1
ATOM 683 N N . VAL A 1 94 ? -2.728 -4.925 13.562 1.00 98.62 94 VAL A N 1
ATOM 684 C CA . VAL A 1 94 ? -3.837 -5.888 13.528 1.00 98.62 94 VAL A CA 1
ATOM 685 C C . VAL A 1 94 ? -3.287 -7.262 13.196 1.00 98.62 94 VAL A C 1
ATOM 687 O O . VAL A 1 94 ? -2.778 -7.496 12.106 1.00 98.62 94 VAL A O 1
ATOM 690 N N . LEU A 1 95 ? -3.376 -8.185 14.154 1.00 98.44 95 LEU A N 1
ATOM 691 C CA . LEU A 1 95 ? -2.714 -9.494 14.063 1.00 98.44 95 LEU A CA 1
ATOM 692 C C . LEU A 1 95 ? -3.378 -10.450 13.065 1.00 98.44 95 LEU A C 1
ATOM 694 O O . LEU A 1 95 ? -2.808 -11.489 12.728 1.00 98.44 95 LEU A O 1
ATOM 698 N N . ARG A 1 96 ? -4.608 -10.144 12.648 1.00 97.44 96 ARG A N 1
ATOM 699 C CA . ARG A 1 96 ? -5.370 -10.913 11.665 1.00 97.44 96 ARG A CA 1
ATOM 700 C C . ARG A 1 96 ? -5.974 -9.983 10.625 1.00 97.44 96 ARG A C 1
ATOM 702 O O . ARG A 1 96 ? -5.263 -9.465 9.774 1.00 97.44 96 ARG A O 1
ATOM 709 N N . THR A 1 97 ? -7.288 -9.811 10.650 1.00 96.25 97 THR A N 1
ATOM 710 C CA . THR A 1 97 ? -8.037 -9.196 9.562 1.00 96.25 97 THR A CA 1
ATOM 711 C C . THR A 1 97 ? -8.530 -7.815 9.936 1.00 96.25 97 THR A C 1
ATOM 713 O O . THR A 1 97 ? -9.004 -7.607 11.052 1.00 96.25 97 THR A O 1
ATOM 716 N N . VAL A 1 98 ? -8.478 -6.908 8.966 1.00 96.12 98 VAL A N 1
ATOM 717 C CA . VAL A 1 98 ? -9.221 -5.647 8.984 1.00 96.12 98 VAL A CA 1
ATOM 718 C C . VAL A 1 98 ? -10.259 -5.721 7.880 1.00 96.12 98 VAL A C 1
ATOM 720 O O . VAL A 1 98 ? -9.909 -5.892 6.712 1.00 96.12 98 VAL A O 1
ATOM 723 N N . GLN A 1 99 ? -11.528 -5.609 8.243 1.00 94.88 99 GLN A N 1
ATOM 724 C CA . GLN A 1 99 ? -12.627 -5.461 7.303 1.00 94.88 99 GLN A CA 1
ATOM 725 C C . GLN A 1 99 ? -13.390 -4.192 7.659 1.00 94.88 99 GLN A C 1
ATOM 727 O O . GLN A 1 99 ? -14.087 -4.152 8.667 1.00 94.88 99 GLN A O 1
ATOM 732 N N . VAL A 1 100 ? -13.257 -3.173 6.817 1.00 94.06 100 VAL A N 1
ATOM 733 C CA . VAL A 1 100 ? -14.058 -1.950 6.888 1.00 94.06 100 VAL A CA 1
ATOM 734 C C . VAL A 1 100 ? -15.011 -1.984 5.700 1.00 94.06 100 VAL A C 1
ATOM 736 O O . VAL A 1 100 ? -14.555 -2.050 4.562 1.00 94.06 100 VAL A O 1
ATOM 739 N N . ASN A 1 101 ? -16.318 -2.042 5.952 1.00 92.25 101 ASN A N 1
ATOM 740 C CA . ASN A 1 101 ? -17.348 -2.147 4.910 1.00 92.25 101 ASN A CA 1
ATOM 741 C C . ASN A 1 101 ? -17.839 -0.782 4.392 1.00 92.25 101 ASN A C 1
ATOM 743 O O . ASN A 1 101 ? -18.618 -0.740 3.434 1.00 92.25 101 ASN A O 1
ATOM 747 N N . ASN A 1 102 ? -17.363 0.299 5.010 1.00 91.25 102 ASN A N 1
ATOM 748 C CA . ASN A 1 102 ? -17.437 1.676 4.529 1.00 91.25 102 ASN A CA 1
ATOM 749 C C . ASN A 1 102 ? -16.028 2.121 4.060 1.00 91.25 102 ASN A C 1
ATOM 751 O O . ASN A 1 102 ? -15.321 1.332 3.433 1.00 91.25 102 ASN A O 1
ATOM 755 N N . GLU A 1 103 ? -15.588 3.347 4.354 1.00 91.69 103 GLU A N 1
ATOM 756 C CA . GLU A 1 103 ? -14.256 3.849 3.992 1.00 91.69 103 GLU A CA 1
ATOM 757 C C . GLU A 1 103 ? -13.198 3.580 5.079 1.00 91.69 103 GLU A C 1
ATOM 759 O O . GLU A 1 103 ? -13.417 3.844 6.261 1.00 91.69 103 GLU A O 1
ATOM 764 N N . LEU A 1 104 ? -12.022 3.087 4.663 1.00 94.50 104 LEU A N 1
ATOM 765 C CA . LEU A 1 104 ? -10.799 3.067 5.474 1.00 94.50 104 LEU A CA 1
ATOM 766 C C . LEU A 1 104 ? -9.851 4.159 4.962 1.00 94.50 104 LEU A C 1
ATOM 768 O O . LEU A 1 104 ? -9.203 3.981 3.928 1.00 94.50 104 LEU A O 1
ATOM 772 N N . ALA A 1 105 ? -9.739 5.266 5.686 1.00 95.19 105 ALA A N 1
ATOM 773 C CA . ALA A 1 105 ? -8.860 6.375 5.332 1.00 95.19 105 ALA A CA 1
ATOM 774 C C . ALA A 1 105 ? -7.513 6.259 6.062 1.00 95.19 105 ALA A C 1
ATOM 776 O O . ALA A 1 105 ? -7.445 6.326 7.290 1.00 95.19 105 ALA A O 1
ATOM 777 N N . LEU A 1 106 ? -6.416 6.125 5.315 1.00 95.50 106 LEU A N 1
ATOM 778 C CA . LEU A 1 106 ? -5.060 6.268 5.852 1.00 95.50 106 LEU A CA 1
ATOM 779 C C . LEU A 1 106 ? -4.658 7.734 5.701 1.00 95.50 106 LEU A C 1
ATOM 781 O O . LEU A 1 106 ? -4.575 8.243 4.588 1.00 95.50 106 LEU A O 1
ATOM 785 N N . SER A 1 107 ? -4.448 8.432 6.812 1.00 95.56 107 SER A N 1
ATOM 786 C CA . SER A 1 107 ? -4.225 9.883 6.825 1.00 95.56 107 SER A CA 1
ATOM 787 C C . SER A 1 107 ? -3.053 10.276 7.727 1.00 95.56 107 SER A C 1
ATOM 789 O O . SER A 1 107 ? -3.108 11.293 8.414 1.00 95.56 107 SER A O 1
ATOM 791 N N . GLY A 1 108 ? -2.003 9.451 7.740 1.00 95.75 108 GLY A N 1
ATOM 792 C CA . GLY A 1 108 ? -0.756 9.717 8.465 1.00 95.75 108 GLY A CA 1
ATOM 793 C C . GLY A 1 108 ? -0.314 8.603 9.413 1.00 95.75 108 GLY A C 1
ATOM 794 O O . GLY A 1 108 ? 0.882 8.486 9.672 1.00 95.75 108 GLY A O 1
ATOM 795 N N . GLY A 1 109 ? -1.234 7.755 9.883 1.00 97.75 109 GLY A N 1
ATOM 796 C CA . GLY A 1 109 ? -0.899 6.639 10.771 1.00 97.75 109 GLY A CA 1
ATOM 797 C C . GLY A 1 109 ? -0.298 5.427 10.051 1.00 97.75 109 GLY A C 1
ATOM 798 O O . GLY A 1 109 ? -0.245 5.361 8.818 1.00 97.75 109 GLY A O 1
ATOM 799 N N . THR A 1 110 ? 0.153 4.455 10.845 1.00 98.50 110 THR A N 1
ATOM 800 C CA . THR 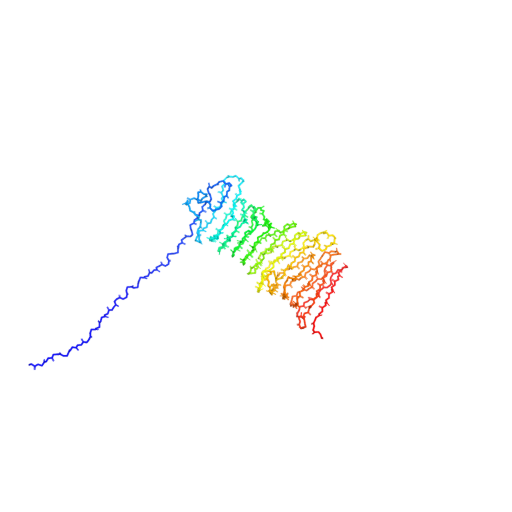A 1 110 ? 0.739 3.193 10.371 1.00 98.50 110 THR A CA 1
ATOM 801 C C . THR A 1 110 ? -0.212 2.033 10.622 1.00 98.50 110 THR A C 1
ATOM 803 O O . THR A 1 110 ? -0.547 1.749 11.771 1.00 98.50 110 THR A O 1
ATOM 806 N N . LEU A 1 111 ? -0.613 1.323 9.567 1.00 98.44 111 LEU A N 1
ATOM 807 C CA . LEU A 1 111 ? -1.307 0.042 9.686 1.00 98.44 111 LEU A CA 1
ATOM 808 C C . LEU A 1 111 ? -0.284 -1.086 9.539 1.00 98.44 111 LEU A C 1
ATOM 810 O O . LEU A 1 111 ? 0.329 -1.233 8.481 1.00 98.44 111 LEU A O 1
ATOM 814 N N . SER A 1 112 ? -0.107 -1.881 10.593 1.00 98.69 112 SER A N 1
ATOM 815 C CA . SER A 1 112 ? 0.933 -2.915 10.654 1.00 98.69 112 SER A CA 1
ATOM 816 C C . SER A 1 112 ? 0.346 -4.327 10.720 1.00 98.69 112 SER A C 1
ATOM 818 O O . SER A 1 112 ? -0.636 -4.574 11.428 1.00 98.69 112 SER A O 1
ATOM 820 N N . LYS A 1 113 ? 0.956 -5.263 9.978 1.00 98.44 113 LYS A N 1
ATOM 821 C CA . LYS A 1 113 ? 0.686 -6.720 9.922 1.00 98.44 113 LYS A CA 1
ATOM 822 C C . LYS A 1 113 ? -0.708 -7.151 9.460 1.00 98.44 113 LYS A C 1
ATOM 824 O O . LYS A 1 113 ? -0.969 -8.347 9.332 1.00 98.44 113 LYS A O 1
ATOM 829 N N . ALA A 1 114 ? -1.598 -6.198 9.208 1.00 97.50 114 ALA A N 1
ATOM 830 C CA . ALA A 1 114 ? -2.988 -6.463 8.889 1.00 97.50 114 ALA A CA 1
ATOM 831 C C . ALA A 1 114 ? -3.148 -7.238 7.573 1.00 97.50 114 ALA A C 1
ATOM 833 O O . ALA A 1 114 ? -2.507 -6.932 6.568 1.00 97.50 114 ALA A O 1
ATOM 834 N N . SER A 1 115 ? -4.094 -8.176 7.546 1.00 97.25 115 SER A N 1
ATOM 835 C CA . SER A 1 115 ? -4.713 -8.667 6.314 1.00 97.25 115 SER A CA 1
ATOM 836 C C . SER A 1 115 ? -5.989 -7.870 6.050 1.00 97.25 115 SER A C 1
ATOM 838 O O . SER A 1 115 ? -7.048 -8.176 6.602 1.00 97.25 115 SER A O 1
ATOM 840 N N . ILE A 1 116 ? -5.907 -6.858 5.192 1.00 95.62 116 ILE A N 1
ATOM 841 C CA . ILE A 1 116 ? -7.055 -6.048 4.780 1.00 95.62 116 ILE A CA 1
ATOM 842 C C . ILE A 1 116 ? -7.925 -6.882 3.837 1.00 95.62 116 ILE A C 1
ATOM 844 O O . ILE A 1 116 ? -7.502 -7.261 2.739 1.00 95.62 116 ILE A O 1
ATOM 848 N N . LEU A 1 117 ? -9.143 -7.187 4.276 1.00 93.69 117 LEU A N 1
ATOM 849 C CA . LEU A 1 117 ? -10.121 -7.932 3.492 1.00 93.69 117 LEU A CA 1
ATOM 850 C C . LEU A 1 117 ? -10.815 -7.027 2.474 1.00 93.69 117 LEU A C 1
ATOM 852 O O . LEU A 1 117 ? -10.828 -5.801 2.601 1.00 93.69 117 LEU A O 1
ATOM 856 N N . ARG A 1 118 ? -11.417 -7.649 1.457 1.00 88.00 118 ARG A N 1
ATOM 857 C CA . ARG A 1 118 ? -12.284 -6.935 0.524 1.00 88.00 118 ARG A CA 1
ATOM 858 C C . ARG A 1 118 ? -13.590 -6.556 1.217 1.00 88.00 118 ARG A C 1
ATOM 860 O O . ARG A 1 118 ? -14.269 -7.436 1.746 1.00 88.00 118 ARG A O 1
ATOM 867 N N . ALA A 1 119 ? -13.945 -5.275 1.187 1.00 75.75 119 ALA A N 1
ATOM 868 C CA . ALA A 1 119 ? -15.243 -4.814 1.670 1.00 75.75 119 ALA A CA 1
ATOM 869 C C . ALA A 1 119 ? -16.380 -5.399 0.818 1.00 75.75 119 ALA A C 1
ATOM 871 O O . ALA A 1 119 ? -16.214 -5.666 -0.376 1.00 75.75 119 ALA A O 1
ATOM 872 N N . THR A 1 120 ? -17.557 -5.582 1.411 1.00 71.56 120 THR A N 1
ATOM 873 C CA . THR A 1 120 ? -18.724 -6.140 0.706 1.00 71.56 120 THR A CA 1
ATOM 874 C C . THR A 1 120 ? -19.453 -5.131 -0.181 1.00 71.56 120 THR A C 1
ATOM 876 O O . THR A 1 120 ? -20.181 -5.545 -1.080 1.00 71.56 120 THR A O 1
ATOM 879 N N . THR A 1 121 ? -19.292 -3.831 0.076 1.00 62.06 121 THR A N 1
ATOM 880 C CA . THR A 1 121 ? -20.201 -2.788 -0.438 1.00 62.06 121 THR A CA 1
ATOM 881 C C . THR A 1 121 ? -19.505 -1.598 -1.092 1.00 62.06 121 THR A C 1
ATOM 883 O O . THR A 1 121 ? -20.067 -1.030 -2.023 1.00 62.06 121 THR A O 1
ATOM 886 N N . ALA A 1 122 ? -18.281 -1.262 -0.688 1.00 51.22 122 ALA A N 1
ATOM 887 C CA . ALA A 1 122 ? -17.398 -0.327 -1.381 1.00 51.22 122 ALA A CA 1
ATOM 888 C C . ALA A 1 122 ? -16.013 -0.450 -0.743 1.00 51.22 122 ALA A C 1
ATOM 890 O O . ALA A 1 122 ? -15.913 -0.398 0.475 1.00 51.22 122 ALA A O 1
ATOM 891 N N . GLN A 1 123 ? -14.952 -0.641 -1.524 1.00 57.56 123 GLN A N 1
ATOM 892 C CA . GLN A 1 123 ? -13.601 -0.515 -0.993 1.00 57.56 123 GLN A CA 1
ATOM 893 C C . GLN A 1 123 ? -12.855 0.524 -1.797 1.00 57.56 123 GLN A C 1
ATOM 895 O O . GLN A 1 123 ? -12.583 0.326 -2.976 1.00 57.56 123 GLN A O 1
ATOM 900 N N . VAL A 1 124 ? -12.467 1.587 -1.113 1.00 61.03 124 VAL A N 1
ATOM 901 C CA . VAL A 1 124 ? -11.225 2.272 -1.410 1.00 61.03 124 VAL A CA 1
ATOM 902 C C . VAL A 1 124 ? -10.573 2.481 -0.060 1.00 61.03 124 VAL A C 1
ATOM 904 O O . VAL A 1 124 ? -11.090 3.221 0.771 1.00 61.03 124 VAL A O 1
ATOM 907 N N . VAL A 1 125 ? -9.454 1.806 0.190 1.00 74.69 125 VAL A N 1
ATOM 908 C CA . VAL A 1 125 ? -8.536 2.357 1.184 1.00 74.69 125 VAL A CA 1
ATOM 909 C C . VAL A 1 125 ? -8.007 3.647 0.570 1.00 74.69 125 VAL A C 1
ATOM 911 O O . VAL A 1 125 ? -7.292 3.590 -0.436 1.00 74.69 125 VAL A O 1
ATOM 914 N N . VAL A 1 126 ? -8.426 4.793 1.100 1.00 80.31 126 VAL A N 1
ATOM 915 C CA . VAL A 1 126 ? -8.004 6.102 0.598 1.00 80.31 126 VAL A CA 1
ATOM 916 C C . VAL A 1 126 ? -6.761 6.503 1.370 1.00 80.31 126 VAL A C 1
ATOM 918 O O . VAL A 1 126 ? -6.824 6.805 2.560 1.00 80.31 126 VAL A O 1
ATOM 921 N N . ALA A 1 127 ? -5.614 6.482 0.702 1.00 81.50 127 ALA A N 1
ATOM 922 C CA . ALA A 1 127 ? -4.360 6.893 1.313 1.00 81.50 127 ALA A CA 1
ATOM 923 C C . ALA A 1 127 ? -4.086 8.375 1.039 1.00 81.50 127 ALA A C 1
ATOM 925 O O . ALA A 1 127 ? -3.590 8.738 -0.025 1.00 81.50 127 ALA A O 1
ATOM 926 N N . ASN A 1 128 ? -4.369 9.218 2.026 1.00 88.88 128 ASN A N 1
ATOM 927 C CA . ASN A 1 128 ? -3.995 10.631 2.089 1.00 88.88 128 ASN A CA 1
ATOM 928 C C . ASN A 1 128 ? -2.685 10.813 2.882 1.00 88.88 128 ASN A C 1
ATOM 930 O O . ASN A 1 128 ? -2.557 11.710 3.714 1.00 88.88 128 ASN A O 1
ATOM 934 N N . GLY A 1 129 ? -1.737 9.892 2.689 1.00 90.00 129 GLY A N 1
ATOM 935 C CA . GLY A 1 129 ? -0.599 9.681 3.581 1.00 90.00 129 GLY A CA 1
ATOM 936 C C . GLY A 1 129 ? -0.684 8.356 4.344 1.00 90.00 129 GLY A C 1
ATOM 937 O O . GLY A 1 129 ? -1.616 7.569 4.187 1.00 90.00 129 GLY A O 1
ATOM 938 N N . GLY A 1 130 ? 0.303 8.123 5.208 1.00 95.75 130 GLY A N 1
ATOM 939 C CA . GLY A 1 130 ? 0.370 6.949 6.078 1.00 95.75 130 GLY A CA 1
ATOM 940 C C . GLY A 1 130 ? 1.300 5.843 5.582 1.00 95.75 130 GLY A C 1
ATOM 941 O O . GLY A 1 130 ? 1.961 5.953 4.543 1.00 95.75 130 GLY A O 1
ATOM 942 N N . VAL A 1 131 ? 1.367 4.783 6.383 1.00 97.94 131 VAL A N 1
ATOM 943 C CA . VAL A 1 131 ? 2.314 3.676 6.220 1.00 97.94 131 VAL A CA 1
ATOM 944 C C . VAL A 1 131 ? 1.565 2.343 6.239 1.00 97.94 131 VAL A C 1
ATOM 946 O O . VAL A 1 131 ? 0.771 2.084 7.143 1.00 97.94 131 VAL A O 1
ATOM 949 N N . LEU A 1 132 ? 1.851 1.478 5.267 1.00 98.12 132 LEU A N 1
ATOM 950 C CA . LEU A 1 132 ? 1.540 0.051 5.339 1.00 98.12 132 LEU A CA 1
ATOM 951 C C . LEU A 1 132 ? 2.813 -0.703 5.718 1.00 98.12 132 LEU A C 1
ATOM 953 O O . LEU A 1 132 ? 3.810 -0.649 4.997 1.00 98.12 132 LEU A O 1
ATOM 957 N N . ASP A 1 133 ? 2.764 -1.398 6.847 1.00 98.50 133 ASP A N 1
ATOM 958 C CA . ASP A 1 133 ? 3.893 -2.127 7.417 1.00 98.50 133 ASP A CA 1
ATOM 959 C C . ASP A 1 133 ? 3.627 -3.637 7.412 1.00 98.50 133 ASP A C 1
ATOM 961 O O . ASP A 1 133 ? 2.883 -4.148 8.251 1.00 98.50 133 ASP A O 1
ATOM 965 N N . GLY A 1 134 ? 4.193 -4.357 6.441 1.00 98.44 134 GLY A N 1
ATOM 966 C CA . GLY A 1 134 ? 4.033 -5.810 6.321 1.00 98.44 134 GLY A CA 1
ATOM 967 C C . GLY A 1 134 ? 2.574 -6.242 6.138 1.00 98.44 134 GLY A C 1
ATOM 968 O O . GLY A 1 134 ? 2.121 -7.214 6.743 1.00 98.44 134 GLY A O 1
ATOM 969 N N . VAL A 1 135 ? 1.812 -5.477 5.355 1.00 98.25 135 VAL A N 1
ATOM 970 C CA . VAL A 1 135 ? 0.370 -5.673 5.154 1.00 98.25 135 VAL A CA 1
ATOM 971 C C . VAL A 1 135 ? 0.094 -6.671 4.028 1.00 98.25 135 VAL A C 1
ATOM 973 O O . VAL A 1 135 ? 0.799 -6.727 3.020 1.00 98.25 135 VAL A O 1
ATOM 976 N N . THR A 1 136 ? -0.985 -7.439 4.177 1.00 98.06 136 THR A N 1
ATOM 977 C CA . THR A 1 136 ? -1.608 -8.200 3.088 1.00 98.06 136 THR A CA 1
ATOM 978 C C . THR A 1 136 ? -2.892 -7.506 2.643 1.00 98.06 136 THR A C 1
ATOM 980 O O . THR A 1 136 ? -3.764 -7.228 3.462 1.00 98.06 136 THR A O 1
ATOM 983 N N . LEU A 1 137 ? -3.049 -7.259 1.347 1.00 96.31 137 LEU A N 1
ATOM 984 C CA . LEU A 1 137 ? -4.229 -6.643 0.745 1.00 96.31 137 LEU A CA 1
ATOM 985 C C . LEU A 1 137 ? -4.980 -7.674 -0.107 1.00 96.31 137 LEU A C 1
ATOM 987 O O . LEU A 1 137 ? -4.381 -8.326 -0.957 1.00 96.31 137 LEU A O 1
ATOM 991 N N . ARG A 1 138 ? -6.297 -7.798 0.088 1.00 94.12 138 ARG A N 1
ATOM 992 C CA . ARG A 1 138 ? -7.214 -8.618 -0.744 1.00 94.12 138 ARG A CA 1
ATOM 993 C C . ARG A 1 138 ? -8.216 -7.774 -1.543 1.00 94.12 138 ARG A C 1
ATOM 995 O O . ARG A 1 138 ? -9.241 -8.268 -2.006 1.00 94.12 138 ARG A O 1
ATOM 1002 N N . GLY A 1 139 ? -7.941 -6.478 -1.623 1.00 89.56 139 GLY A N 1
ATOM 1003 C CA . GLY A 1 139 ? -8.859 -5.436 -2.047 1.00 89.56 139 GLY A CA 1
ATOM 1004 C C . GLY A 1 139 ? -8.185 -4.330 -2.848 1.00 89.56 139 GLY A C 1
ATOM 1005 O O . GLY A 1 139 ? -7.086 -4.518 -3.369 1.00 89.56 139 GLY A O 1
ATOM 1006 N N . GLU A 1 140 ? -8.832 -3.170 -2.920 1.00 90.69 140 GLU A N 1
ATOM 1007 C CA . GLU A 1 140 ? -8.300 -2.001 -3.626 1.00 90.69 140 GLU A CA 1
ATOM 1008 C C . GLU A 1 140 ? -7.845 -0.893 -2.662 1.00 90.69 140 GLU A C 1
ATOM 1010 O O . GLU A 1 140 ? -8.564 -0.495 -1.741 1.00 90.69 140 GLU A O 1
ATOM 1015 N N . VAL A 1 141 ? -6.646 -0.365 -2.905 1.00 93.88 141 VAL A N 1
ATOM 1016 C CA . VAL A 1 141 ? -6.125 0.873 -2.307 1.00 93.88 141 VAL A CA 1
ATOM 1017 C C . VAL A 1 141 ? -6.014 1.903 -3.423 1.00 93.88 141 VAL A C 1
ATOM 1019 O O . VAL A 1 141 ? -5.421 1.617 -4.462 1.00 93.88 141 VAL A O 1
ATOM 1022 N N . THR A 1 142 ? -6.537 3.109 -3.216 1.00 94.75 142 THR A N 1
ATOM 1023 C CA . THR A 1 142 ? -6.254 4.247 -4.101 1.00 94.75 142 THR A CA 1
ATOM 1024 C C . THR A 1 142 ? -5.459 5.285 -3.335 1.00 94.75 142 THR A C 1
ATOM 1026 O O . THR A 1 142 ? -5.853 5.714 -2.253 1.00 94.75 142 THR A O 1
ATOM 1029 N N . VAL A 1 143 ? -4.358 5.723 -3.932 1.00 95.94 143 VAL A N 1
ATOM 1030 C CA . VAL A 1 143 ? -3.599 6.884 -3.480 1.00 95.94 143 VAL A CA 1
ATOM 1031 C C . VAL A 1 143 ? -4.020 8.064 -4.365 1.00 95.94 143 VAL A C 1
ATOM 1033 O O . VAL A 1 143 ? -3.690 8.072 -5.560 1.00 95.94 143 VAL A O 1
ATOM 1036 N N . PRO A 1 144 ? -4.818 9.018 -3.846 1.00 93.50 144 PRO A N 1
ATOM 1037 C CA . PRO A 1 144 ? -5.357 10.115 -4.639 1.00 93.50 144 PRO A CA 1
ATOM 1038 C C . PRO A 1 144 ? -4.284 11.089 -5.119 1.00 93.50 144 PRO A C 1
ATOM 1040 O O . PRO A 1 144 ? -3.128 11.061 -4.690 1.00 93.50 144 PRO A O 1
ATOM 1043 N N . SER A 1 145 ? -4.697 11.994 -6.008 1.00 92.12 145 SER A N 1
ATOM 1044 C CA . SER A 1 145 ? -3.793 13.003 -6.547 1.00 92.12 145 SER A CA 1
ATOM 1045 C C . SER A 1 145 ? -3.223 13.900 -5.449 1.00 92.12 145 SER A C 1
ATOM 1047 O O . SER A 1 145 ? -3.955 14.362 -4.574 1.00 92.12 145 SER A O 1
ATOM 1049 N N . GLY A 1 146 ? -1.912 14.138 -5.500 1.00 90.69 146 GLY A N 1
ATOM 1050 C CA . GLY A 1 146 ? -1.194 14.961 -4.525 1.00 90.69 146 GLY A CA 1
ATOM 1051 C C . GLY A 1 146 ? -0.884 14.252 -3.206 1.00 90.69 146 GLY A C 1
ATOM 1052 O O . GLY A 1 146 ? -0.339 14.882 -2.304 1.00 90.69 146 GLY A O 1
ATOM 1053 N N . GLN A 1 147 ? -1.225 12.967 -3.086 1.00 94.75 147 GLN A N 1
ATOM 1054 C CA . GLN A 1 147 ? -1.007 12.177 -1.877 1.00 94.75 147 GLN A CA 1
ATOM 1055 C C . GLN A 1 147 ? 0.188 11.236 -2.008 1.00 94.75 147 GLN A C 1
ATOM 1057 O O . GLN A 1 147 ? 0.764 11.047 -3.085 1.00 94.75 147 GLN A O 1
ATOM 1062 N N . SER A 1 148 ? 0.561 10.633 -0.882 1.00 94.81 148 SER A N 1
ATOM 1063 C CA . SER A 1 148 ? 1.612 9.625 -0.837 1.00 94.81 148 SER A CA 1
ATOM 1064 C C . SER A 1 148 ? 1.235 8.432 0.027 1.00 94.81 148 SER A C 1
ATOM 1066 O O . SER A 1 148 ? 0.358 8.521 0.882 1.00 94.81 148 SER A O 1
ATOM 1068 N N . LEU A 1 149 ? 1.912 7.313 -0.208 1.00 97.50 149 LEU A N 1
ATOM 1069 C CA . LEU A 1 149 ? 1.815 6.106 0.602 1.00 97.50 149 LEU A CA 1
ATOM 1070 C C . LEU A 1 149 ? 3.217 5.550 0.832 1.00 97.50 149 LEU A C 1
ATOM 1072 O O . LEU A 1 149 ? 4.014 5.488 -0.105 1.00 97.50 149 LEU A O 1
ATOM 1076 N N . ILE A 1 150 ? 3.513 5.131 2.058 1.00 97.75 150 ILE A N 1
ATOM 1077 C CA . ILE A 1 150 ? 4.781 4.484 2.401 1.00 97.75 150 ILE A CA 1
ATOM 1078 C C . ILE A 1 150 ? 4.536 2.990 2.601 1.00 97.75 150 ILE A C 1
ATOM 1080 O O . ILE A 1 150 ? 3.633 2.591 3.334 1.00 97.75 150 ILE A O 1
ATOM 1084 N N . LEU A 1 151 ? 5.362 2.168 1.966 1.00 97.88 151 LEU A N 1
ATOM 1085 C CA . LEU A 1 151 ? 5.431 0.730 2.173 1.00 97.88 151 LEU A CA 1
ATOM 1086 C C . LEU A 1 151 ? 6.713 0.394 2.930 1.00 97.88 151 LEU A C 1
ATOM 1088 O O . LEU A 1 151 ? 7.815 0.792 2.538 1.00 97.88 151 LEU A O 1
ATOM 1092 N N . THR A 1 152 ? 6.565 -0.370 4.004 1.00 97.31 152 THR A N 1
ATOM 1093 C CA . THR A 1 152 ? 7.677 -0.900 4.790 1.00 97.31 152 THR A CA 1
ATOM 1094 C C . THR A 1 152 ? 7.438 -2.370 5.107 1.00 97.31 152 THR A C 1
ATOM 1096 O O . THR A 1 152 ? 6.299 -2.816 5.197 1.00 97.31 152 THR A O 1
ATOM 1099 N N . ASN A 1 153 ? 8.520 -3.136 5.242 1.00 97.88 153 ASN A N 1
ATOM 1100 C CA . ASN A 1 153 ? 8.498 -4.586 5.453 1.00 97.88 153 ASN A CA 1
ATOM 1101 C C . ASN A 1 153 ? 7.654 -5.366 4.421 1.00 97.88 153 ASN A C 1
ATOM 1103 O O . ASN A 1 153 ? 7.125 -6.436 4.719 1.00 97.88 153 ASN A O 1
ATOM 1107 N N . GLY A 1 154 ? 7.577 -4.848 3.192 1.00 97.62 154 GLY A N 1
ATOM 1108 C CA . GLY A 1 154 ? 6.867 -5.463 2.075 1.00 97.62 154 GLY A CA 1
ATOM 1109 C C . GLY A 1 154 ? 5.344 -5.284 2.073 1.00 97.62 154 GLY A C 1
ATOM 1110 O O . GLY A 1 154 ? 4.730 -4.760 3.001 1.00 97.62 154 GLY A O 1
ATOM 1111 N N . LEU A 1 155 ? 4.738 -5.720 0.970 1.00 98.44 155 LEU A N 1
ATOM 1112 C CA . LEU A 1 155 ? 3.295 -5.718 0.735 1.00 98.44 155 LEU A CA 1
ATOM 1113 C C . LEU A 1 155 ? 2.919 -6.986 -0.037 1.00 98.44 155 LEU A C 1
ATOM 1115 O O . LEU A 1 155 ? 3.472 -7.266 -1.103 1.00 98.44 155 LEU A O 1
ATOM 1119 N N . THR A 1 156 ? 1.948 -7.737 0.470 1.00 98.56 156 THR A N 1
ATOM 1120 C CA . THR A 1 156 ? 1.383 -8.899 -0.229 1.00 98.56 156 THR A CA 1
ATOM 1121 C C . THR A 1 156 ? 0.045 -8.521 -0.860 1.00 98.56 156 THR A C 1
ATOM 1123 O O . THR A 1 156 ? -0.862 -8.084 -0.157 1.00 98.56 156 THR A O 1
ATOM 1126 N N . LEU A 1 157 ? -0.123 -8.725 -2.165 1.00 97.94 157 LEU A N 1
ATOM 1127 C CA . LEU A 1 157 ? -1.393 -8.543 -2.875 1.00 97.94 157 LEU A CA 1
ATOM 1128 C C . LEU A 1 157 ? -2.001 -9.914 -3.183 1.00 97.94 157 LEU A C 1
ATOM 1130 O O . LEU A 1 157 ? -1.371 -10.724 -3.849 1.00 97.94 157 LEU A O 1
ATOM 1134 N N . LEU A 1 158 ? -3.211 -10.206 -2.719 1.00 95.88 158 LEU A N 1
ATOM 1135 C CA . LEU A 1 158 ? -3.901 -11.479 -2.966 1.00 95.88 158 LEU A CA 1
ATOM 1136 C C . LEU A 1 158 ? -5.254 -11.248 -3.632 1.00 95.88 158 LEU A C 1
ATOM 1138 O O . LEU A 1 158 ? -5.792 -10.147 -3.609 1.00 95.88 158 LEU A O 1
ATOM 1142 N N . ASP A 1 159 ? -5.823 -12.312 -4.197 1.00 93.12 159 ASP A N 1
ATOM 1143 C CA . ASP A 1 159 ? -7.169 -12.317 -4.781 1.00 93.12 159 ASP A CA 1
ATOM 1144 C C . ASP A 1 159 ? -7.384 -11.241 -5.868 1.00 93.12 159 ASP A C 1
ATOM 1146 O O . ASP A 1 159 ? -8.500 -10.754 -6.054 1.00 93.12 159 ASP A O 1
ATOM 1150 N N . GLY A 1 160 ? -6.320 -10.863 -6.590 1.00 91.94 160 GLY A N 1
ATOM 1151 C CA . GLY A 1 160 ? -6.365 -9.811 -7.609 1.00 91.94 160 GLY A CA 1
ATOM 1152 C C . GLY A 1 160 ? -6.348 -8.390 -7.042 1.00 91.94 160 GLY A C 1
ATOM 1153 O O . GLY A 1 160 ? -6.756 -7.462 -7.737 1.00 91.94 160 GLY A O 1
ATOM 1154 N N . ALA A 1 161 ? -5.896 -8.215 -5.796 1.00 95.12 161 ALA A N 1
ATOM 1155 C CA . ALA A 1 161 ? -5.777 -6.917 -5.145 1.00 95.12 161 ALA A CA 1
ATOM 1156 C C . ALA A 1 161 ? -4.978 -5.900 -5.969 1.00 95.12 161 ALA A C 1
ATOM 1158 O O . ALA A 1 161 ? -4.040 -6.243 -6.699 1.00 95.12 161 ALA A O 1
ATOM 1159 N N . ARG A 1 162 ? -5.332 -4.625 -5.801 1.00 95.25 162 ARG A N 1
ATOM 1160 C CA . ARG A 1 162 ? -4.792 -3.522 -6.594 1.00 95.25 162 ARG A CA 1
ATOM 1161 C C . ARG A 1 162 ? -4.413 -2.327 -5.729 1.00 95.25 162 ARG A C 1
ATOM 1163 O O . ARG A 1 162 ? -5.196 -1.891 -4.890 1.00 95.25 162 ARG A O 1
ATOM 1170 N N . VAL A 1 163 ? -3.246 -1.749 -6.001 1.00 96.81 163 VAL A N 1
ATOM 1171 C CA . VAL A 1 163 ? -2.883 -0.398 -5.554 1.00 96.81 163 VAL A CA 1
ATOM 1172 C C . VAL A 1 163 ? -2.904 0.528 -6.763 1.00 96.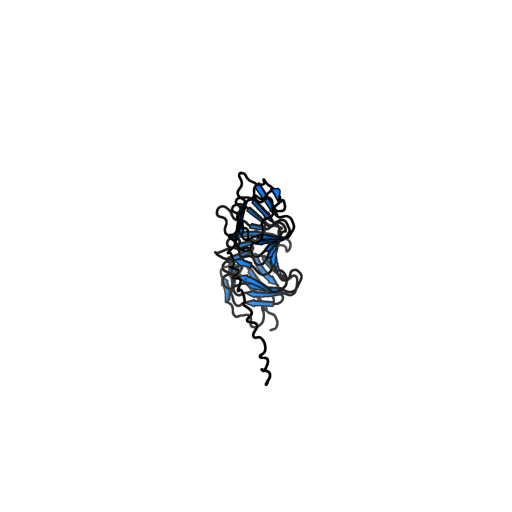81 163 VAL A C 1
ATOM 1174 O O . VAL A 1 163 ? -2.135 0.345 -7.705 1.00 96.81 163 VAL A O 1
ATOM 1177 N N . THR A 1 164 ? -3.775 1.528 -6.735 1.00 96.50 164 THR A N 1
ATOM 1178 C CA . THR A 1 164 ? -3.939 2.513 -7.804 1.00 96.50 164 THR A CA 1
ATOM 1179 C C . THR A 1 164 ? -3.329 3.840 -7.377 1.00 96.50 164 THR A C 1
ATOM 1181 O O . THR A 1 164 ? -3.755 4.441 -6.393 1.00 96.50 164 THR A O 1
ATOM 1184 N N . LEU A 1 165 ? -2.348 4.321 -8.132 1.00 95.94 165 LEU A N 1
ATOM 1185 C CA . LEU A 1 165 ? -1.741 5.637 -7.967 1.00 95.94 165 LEU A CA 1
ATOM 1186 C C . LEU A 1 165 ? -2.372 6.590 -8.989 1.00 95.94 165 LEU A C 1
ATOM 1188 O O . LEU A 1 165 ? -2.419 6.274 -10.180 1.00 95.94 165 LEU A O 1
ATOM 1192 N N . LYS A 1 166 ? -2.884 7.736 -8.530 1.00 93.19 166 LYS A N 1
ATOM 1193 C CA . LYS A 1 166 ? -3.443 8.792 -9.394 1.00 93.19 166 LYS A CA 1
ATOM 1194 C C . LYS A 1 166 ? -2.372 9.831 -9.753 1.00 93.19 166 LYS A C 1
ATOM 1196 O O . LYS A 1 166 ? -1.237 9.734 -9.316 1.00 93.19 166 LYS A O 1
ATOM 1201 N N . ASN A 1 167 ? -2.719 10.824 -10.573 1.00 89.44 167 ASN A N 1
ATOM 1202 C CA . ASN A 1 167 ? -1.792 11.879 -11.015 1.00 89.44 167 ASN A CA 1
ATOM 1203 C C . ASN A 1 167 ? -1.074 12.573 -9.841 1.00 89.44 167 ASN A C 1
ATOM 1205 O O . ASN A 1 167 ? -1.718 12.908 -8.850 1.00 89.44 167 ASN A O 1
ATOM 1209 N N . THR A 1 168 ? 0.213 12.904 -9.983 1.00 89.31 168 THR A N 1
ATOM 1210 C CA . THR A 1 168 ? 0.980 13.631 -8.947 1.00 89.31 168 THR A CA 1
ATOM 1211 C C . THR A 1 168 ? 1.005 12.905 -7.592 1.00 89.31 168 THR A C 1
ATOM 1213 O O . THR A 1 168 ? 0.792 13.505 -6.541 1.00 89.31 168 THR A O 1
ATOM 1216 N N . THR A 1 169 ? 1.226 11.594 -7.609 1.00 92.81 169 THR A N 1
ATOM 1217 C CA . THR A 1 169 ? 1.267 10.744 -6.411 1.00 92.81 169 THR A CA 1
ATOM 1218 C C . THR A 1 169 ? 2.653 10.139 -6.222 1.00 92.81 169 THR A C 1
ATOM 1220 O O . THR A 1 169 ? 3.355 9.873 -7.201 1.00 92.81 169 THR A O 1
ATOM 1223 N N . ALA A 1 170 ? 3.025 9.859 -4.970 1.00 94.12 170 ALA A N 1
ATOM 1224 C CA . ALA A 1 170 ? 4.237 9.114 -4.644 1.00 94.12 170 ALA A CA 1
ATOM 1225 C C . ALA A 1 170 ? 3.956 7.829 -3.843 1.00 94.12 170 ALA A C 1
ATOM 1227 O O . ALA A 1 170 ? 3.294 7.860 -2.808 1.00 94.12 170 ALA A O 1
ATOM 1228 N N . LEU A 1 171 ? 4.510 6.704 -4.293 1.00 97.31 171 LEU A N 1
ATOM 1229 C CA . LEU A 1 171 ? 4.618 5.465 -3.523 1.00 97.31 171 LEU A CA 1
ATOM 1230 C C . LEU A 1 171 ? 6.068 5.304 -3.066 1.00 97.31 171 LEU A C 1
ATOM 1232 O O . LEU A 1 171 ? 6.965 5.199 -3.901 1.00 97.31 171 LEU A O 1
ATOM 1236 N N . TYR A 1 172 ? 6.306 5.284 -1.762 1.00 97.62 172 TYR A N 1
ATOM 1237 C CA . TYR A 1 172 ? 7.643 5.174 -1.185 1.00 97.62 172 TYR A CA 1
ATOM 1238 C C . TYR A 1 172 ? 7.902 3.769 -0.661 1.00 97.62 172 TYR A C 1
ATOM 1240 O O . TYR A 1 172 ? 7.069 3.198 0.034 1.00 97.62 172 TYR A O 1
ATOM 1248 N N . PHE A 1 173 ? 9.093 3.251 -0.929 1.00 98.06 173 PHE A N 1
ATOM 1249 C CA . PHE A 1 173 ? 9.644 2.078 -0.266 1.00 98.06 173 PHE A CA 1
ATOM 1250 C C . PHE A 1 173 ? 10.684 2.519 0.760 1.00 98.06 173 PHE A C 1
ATOM 1252 O O . PHE A 1 173 ? 11.667 3.194 0.421 1.00 98.06 173 PHE A O 1
ATOM 1259 N N . SER A 1 174 ? 10.458 2.127 2.013 1.00 96.69 174 SER A N 1
ATOM 1260 C CA . SER A 1 174 ? 11.403 2.345 3.106 1.00 96.69 174 SER A CA 1
ATOM 1261 C C . SER A 1 174 ? 12.746 1.638 2.853 1.00 96.69 174 SER A C 1
ATOM 1263 O O . SER A 1 174 ? 12.815 0.695 2.055 1.00 96.69 174 SER A O 1
ATOM 1265 N N . PRO A 1 175 ? 13.830 2.057 3.536 1.00 96.56 175 PRO A N 1
ATOM 1266 C CA . PRO A 1 175 ? 15.148 1.450 3.385 1.00 96.56 175 PRO A CA 1
ATOM 1267 C C . PRO A 1 175 ? 15.158 -0.045 3.723 1.00 96.56 175 PRO A C 1
ATOM 1269 O O . PRO A 1 175 ? 14.279 -0.561 4.417 1.00 96.56 175 PRO A O 1
ATOM 1272 N N . GLY A 1 176 ? 16.188 -0.740 3.251 1.00 96.88 176 GLY A N 1
ATOM 1273 C CA . GLY A 1 176 ? 16.332 -2.184 3.407 1.00 96.88 176 GLY A CA 1
ATOM 1274 C C . GLY A 1 176 ? 15.655 -2.986 2.295 1.00 96.88 176 GLY A C 1
ATOM 1275 O O . GLY A 1 176 ? 15.283 -2.460 1.244 1.00 96.88 176 GLY A O 1
ATOM 1276 N N . THR A 1 177 ? 15.552 -4.297 2.511 1.00 97.00 177 THR A N 1
ATOM 1277 C CA . THR A 1 177 ? 14.935 -5.213 1.543 1.00 97.00 177 THR A CA 1
ATOM 1278 C C . THR A 1 177 ? 13.417 -5.121 1.632 1.00 97.00 177 THR A C 1
ATOM 1280 O O . THR A 1 177 ? 12.844 -5.310 2.702 1.00 97.00 177 THR A O 1
ATOM 1283 N N . GLN A 1 178 ? 12.781 -4.852 0.499 1.00 98.06 178 GLN A N 1
ATOM 1284 C CA . GLN A 1 178 ? 11.338 -4.776 0.335 1.00 98.06 178 GLN A CA 1
ATOM 1285 C C . GLN A 1 178 ? 10.895 -5.801 -0.708 1.00 98.06 178 GLN A C 1
ATOM 1287 O O . GLN A 1 178 ? 11.582 -6.037 -1.707 1.00 98.06 178 GLN A O 1
ATOM 1292 N N . THR A 1 179 ? 9.712 -6.367 -0.507 1.00 98.12 179 THR A N 1
ATOM 1293 C CA . THR A 1 179 ? 9.116 -7.318 -1.445 1.00 98.12 179 THR A CA 1
ATOM 1294 C C . THR A 1 179 ? 7.676 -6.919 -1.713 1.00 98.12 179 THR A C 1
ATOM 1296 O O . THR A 1 179 ? 6.904 -6.694 -0.781 1.00 98.12 179 THR A O 1
ATOM 1299 N N . LEU A 1 180 ? 7.313 -6.846 -2.989 1.00 98.56 180 LEU A N 1
ATOM 1300 C CA . LEU A 1 180 ? 5.928 -6.958 -3.416 1.00 98.56 180 LEU A CA 1
ATOM 1301 C C . LEU A 1 180 ? 5.692 -8.412 -3.820 1.00 98.56 180 LEU A C 1
ATOM 1303 O O . LEU A 1 180 ? 6.405 -8.930 -4.681 1.00 98.56 180 LEU A O 1
ATOM 1307 N N . GLU A 1 181 ? 4.699 -9.073 -3.238 1.00 97.62 181 GLU A N 1
ATOM 1308 C CA . GLU A 1 181 ? 4.402 -10.477 -3.548 1.00 97.62 181 GLU A CA 1
ATOM 1309 C C . GLU A 1 181 ? 2.905 -10.776 -3.685 1.00 97.62 181 GLU A C 1
ATOM 1311 O O . GLU A 1 181 ? 2.055 -9.904 -3.511 1.00 97.62 181 GLU A O 1
ATOM 1316 N N . GLY A 1 182 ? 2.592 -12.028 -4.028 1.00 97.31 182 GLY A N 1
ATOM 1317 C CA . GLY A 1 182 ? 1.237 -12.508 -4.284 1.00 97.31 182 GLY A CA 1
ATOM 1318 C C . GLY A 1 182 ? 0.790 -12.339 -5.743 1.00 97.31 182 GLY A C 1
ATOM 1319 O O . GLY A 1 182 ? 1.611 -12.388 -6.659 1.00 97.31 182 GLY A O 1
ATOM 1320 N N . GLN A 1 183 ? -0.520 -12.209 -5.955 1.00 95.38 183 GLN A N 1
ATOM 1321 C CA . GLN A 1 183 ? -1.192 -12.086 -7.249 1.00 95.38 183 GLN A CA 1
ATOM 1322 C C . GLN A 1 183 ? -2.079 -10.833 -7.253 1.00 95.38 183 GLN A C 1
ATOM 1324 O O . GLN A 1 183 ? -3.191 -10.833 -6.720 1.00 95.38 183 GLN A O 1
ATOM 1329 N N . GLY A 1 184 ? -1.576 -9.768 -7.867 1.00 97.31 184 GLY A N 1
ATOM 1330 C CA . GLY A 1 184 ? -2.183 -8.445 -7.839 1.00 97.31 184 GLY A CA 1
ATOM 1331 C C . GLY A 1 184 ? -1.393 -7.429 -8.655 1.00 97.31 184 GLY A C 1
ATOM 1332 O O . GLY A 1 184 ? -0.498 -7.782 -9.430 1.00 97.31 184 GLY A O 1
ATOM 1333 N N . GLU A 1 185 ? -1.756 -6.159 -8.512 1.00 98.06 185 GLU A N 1
ATOM 1334 C CA . GLU A 1 185 ? -1.315 -5.117 -9.436 1.00 98.06 185 GLU A CA 1
ATOM 1335 C C . GLU A 1 185 ? -0.983 -3.796 -8.732 1.00 98.06 185 GLU A C 1
ATOM 1337 O O . GLU A 1 185 ? -1.714 -3.343 -7.852 1.00 98.06 185 GLU A O 1
ATOM 1342 N N . ILE A 1 186 ? 0.086 -3.136 -9.181 1.00 98.38 186 ILE A N 1
ATOM 1343 C CA . ILE A 1 186 ? 0.324 -1.709 -8.940 1.00 98.38 186 ILE A CA 1
ATOM 1344 C C . ILE A 1 186 ? 0.023 -0.976 -10.247 1.00 98.38 186 ILE A C 1
ATOM 1346 O O . ILE A 1 186 ? 0.626 -1.274 -11.280 1.00 98.38 186 ILE A O 1
ATOM 1350 N N . VAL A 1 187 ? -0.905 -0.024 -10.217 1.00 97.69 187 VAL A N 1
ATOM 1351 C CA . VAL A 1 187 ? -1.399 0.677 -11.409 1.00 97.69 187 VAL A CA 1
ATOM 1352 C C . VAL A 1 187 ? -1.086 2.159 -11.293 1.00 97.69 187 VAL A C 1
ATOM 1354 O O . VAL A 1 187 ? -1.584 2.838 -10.399 1.00 97.69 187 VAL A O 1
ATOM 1357 N N . MET A 1 188 ? -0.265 2.664 -12.207 1.00 96.69 188 MET A N 1
ATOM 1358 C CA . MET A 1 188 ? 0.083 4.077 -12.319 1.00 96.69 188 MET A CA 1
ATOM 1359 C C . MET A 1 188 ? -0.813 4.734 -13.373 1.00 96.69 188 MET A C 1
ATOM 1361 O O . MET A 1 188 ? -0.515 4.705 -14.570 1.00 96.69 188 MET A O 1
ATOM 1365 N N . GLU A 1 189 ? -1.936 5.300 -12.934 1.00 92.94 189 GLU A N 1
ATOM 1366 C CA . GLU A 1 189 ? -2.950 5.908 -13.804 1.00 92.94 189 GLU A CA 1
ATOM 1367 C C . GLU A 1 189 ? -2.654 7.392 -14.084 1.00 92.94 189 GLU A C 1
ATOM 1369 O O . GLU A 1 189 ? -3.464 8.268 -13.778 1.00 92.94 189 GLU A O 1
ATOM 1374 N N . ASP A 1 190 ? -1.482 7.689 -14.660 1.00 81.00 190 ASP A N 1
ATOM 1375 C CA . ASP A 1 190 ? -1.132 9.056 -15.066 1.00 81.00 190 ASP A CA 1
ATOM 1376 C C . ASP A 1 190 ? -1.821 9.424 -16.390 1.00 81.00 190 ASP A C 1
ATOM 1378 O O . ASP A 1 190 ? -1.433 8.974 -17.474 1.00 81.00 190 ASP A O 1
ATOM 1382 N N . THR A 1 191 ? -2.827 10.291 -16.314 1.00 74.50 191 THR A N 1
ATOM 1383 C CA . THR A 1 191 ? -3.631 10.739 -17.458 1.00 74.50 191 THR A CA 1
ATOM 1384 C C . THR A 1 191 ? -3.204 12.101 -18.016 1.00 74.50 191 THR A C 1
ATOM 1386 O O . THR A 1 191 ? -3.867 12.613 -18.917 1.00 74.50 191 THR A O 1
ATOM 1389 N N . THR A 1 192 ? -2.146 12.734 -17.493 1.00 70.19 192 THR A N 1
ATOM 1390 C CA . THR A 1 192 ? -1.794 14.133 -17.825 1.00 70.19 192 THR A CA 1
ATOM 1391 C C . THR A 1 192 ? -0.490 14.256 -18.625 1.00 70.19 192 THR A C 1
ATOM 1393 O O . THR A 1 192 ? 0.541 13.767 -18.169 1.00 70.19 192 THR A O 1
ATOM 1396 N N . PRO A 1 193 ? -0.461 14.881 -19.821 1.00 58.75 193 PRO A N 1
ATOM 1397 C CA . PRO A 1 193 ? 0.779 15.077 -20.586 1.00 58.75 193 PRO A CA 1
ATOM 1398 C C . PRO A 1 193 ? 1.819 15.888 -19.782 1.00 58.75 193 PRO A C 1
ATOM 1400 O O . PRO A 1 193 ? 1.497 16.924 -19.211 1.00 58.75 193 PRO A O 1
ATOM 1403 N N . THR A 1 194 ? 3.050 15.379 -19.695 1.00 61.31 194 THR A N 1
ATOM 1404 C CA . THR A 1 194 ? 4.048 15.623 -18.628 1.00 61.31 194 THR A CA 1
ATOM 1405 C C . THR A 1 194 ? 4.648 17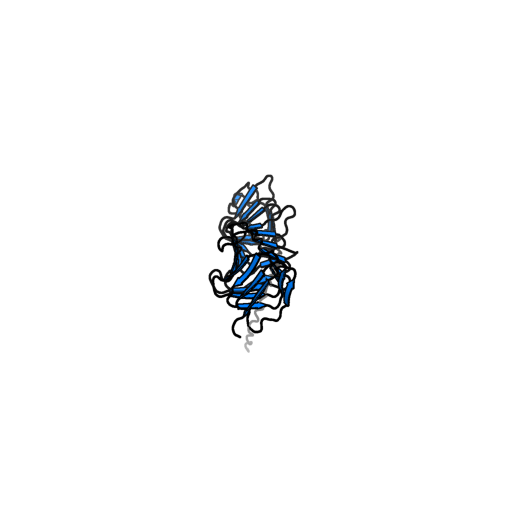.031 -18.500 1.00 61.31 194 THR A C 1
ATOM 1407 O O . THR A 1 194 ? 5.122 17.606 -19.480 1.00 61.31 194 THR A O 1
ATOM 1410 N N . ASN A 1 195 ? 4.897 17.430 -17.245 1.00 59.16 195 ASN A N 1
ATOM 1411 C CA . ASN A 1 195 ? 6.233 17.811 -16.755 1.00 59.16 195 ASN A CA 1
ATOM 1412 C C . ASN A 1 195 ? 6.546 17.024 -15.451 1.00 59.16 195 ASN A C 1
ATOM 1414 O O . ASN A 1 195 ? 5.663 16.363 -14.907 1.00 59.16 195 ASN A O 1
ATOM 1418 N N . PHE A 1 196 ? 7.792 17.063 -14.952 1.00 60.78 196 PHE A N 1
ATOM 1419 C CA . PHE A 1 196 ? 8.248 16.300 -13.766 1.00 60.78 196 PHE A CA 1
ATOM 1420 C C . PHE A 1 196 ? 7.388 16.484 -12.503 1.00 60.78 196 PHE A C 1
ATOM 1422 O O . PHE A 1 196 ? 7.383 15.608 -11.642 1.00 60.78 196 PHE A O 1
ATOM 1429 N N . LEU A 1 197 ? 6.695 17.619 -12.376 1.00 62.47 197 LEU A N 1
ATOM 1430 C CA . LEU A 1 197 ? 5.903 17.968 -11.196 1.00 62.47 197 LEU A CA 1
ATOM 1431 C C . LEU A 1 197 ? 4.516 17.310 -11.192 1.00 62.47 197 LEU A C 1
ATOM 1433 O O . LEU A 1 197 ? 3.802 17.435 -10.203 1.00 62.47 197 LEU A O 1
ATOM 1437 N N . SER A 1 198 ? 4.127 16.634 -12.276 1.00 70.50 198 SER A N 1
ATOM 1438 C CA . SER A 1 198 ? 2.807 16.001 -12.423 1.00 70.50 198 SER A CA 1
ATOM 1439 C C . SER A 1 198 ? 2.863 14.476 -12.560 1.00 70.50 198 SER A C 1
ATOM 1441 O O . SER A 1 198 ? 1.823 13.832 -12.669 1.00 70.50 198 SER A O 1
ATOM 1443 N N . SER A 1 199 ? 4.062 13.884 -12.548 1.00 83.94 199 SER A N 1
ATOM 1444 C CA . SER A 1 199 ? 4.243 12.441 -12.728 1.00 83.94 199 SER A CA 1
ATOM 1445 C C . SER A 1 199 ? 3.866 11.633 -11.488 1.00 83.94 199 SER A C 1
ATOM 1447 O O . SER A 1 199 ? 4.034 12.082 -10.355 1.00 83.94 199 SER A O 1
ATOM 1449 N N . ILE A 1 200 ? 3.444 10.391 -11.719 1.00 93.19 200 ILE A N 1
ATOM 1450 C CA . ILE A 1 200 ? 3.412 9.346 -10.690 1.00 93.19 200 ILE A CA 1
ATOM 1451 C C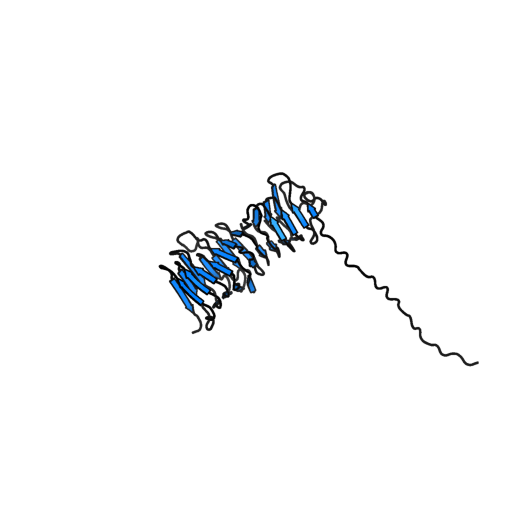 . ILE A 1 200 ? 4.831 8.857 -10.423 1.00 93.19 200 ILE A C 1
ATOM 1453 O O . ILE A 1 200 ? 5.576 8.555 -11.361 1.00 93.19 200 ILE A O 1
ATOM 1457 N N . LEU A 1 201 ? 5.194 8.765 -9.146 1.00 94.69 201 LEU A N 1
ATOM 1458 C CA . LEU A 1 201 ? 6.534 8.401 -8.706 1.00 94.69 201 LEU A CA 1
ATOM 1459 C C . LEU A 1 201 ? 6.482 7.180 -7.789 1.00 94.69 201 LEU A C 1
ATOM 1461 O O . LEU A 1 201 ? 5.769 7.163 -6.790 1.00 94.69 201 LEU A O 1
ATOM 1465 N N . VAL A 1 202 ? 7.281 6.169 -8.106 1.00 97.25 202 VAL A N 1
ATOM 1466 C CA . VAL A 1 202 ? 7.584 5.052 -7.212 1.00 97.25 202 VAL A CA 1
ATOM 1467 C C . VAL A 1 202 ? 9.028 5.224 -6.759 1.00 97.25 202 VAL A C 1
ATOM 1469 O O . VAL A 1 202 ? 9.952 5.068 -7.553 1.00 97.25 202 VAL A O 1
ATOM 1472 N N . TYR A 1 203 ? 9.222 5.600 -5.501 1.00 96.31 203 TYR A N 1
ATOM 1473 C CA . TYR A 1 203 ? 10.521 5.920 -4.919 1.00 96.31 203 TYR A CA 1
ATOM 1474 C C . TYR A 1 203 ? 11.079 4.748 -4.120 1.00 96.31 203 TYR A C 1
ATOM 1476 O O . TYR A 1 203 ? 10.459 4.296 -3.160 1.00 96.31 203 TYR A O 1
ATOM 1484 N N . LEU A 1 204 ? 12.288 4.313 -4.463 1.00 97.06 204 LEU A N 1
ATOM 1485 C CA . LEU A 1 204 ? 13.069 3.372 -3.668 1.00 97.06 204 LEU A CA 1
ATOM 1486 C C . LEU A 1 204 ? 14.102 4.113 -2.815 1.00 97.06 204 LEU A C 1
ATOM 1488 O O . LEU A 1 204 ? 14.633 5.162 -3.197 1.00 97.06 204 LEU A O 1
ATOM 1492 N N . GLY A 1 205 ? 14.396 3.546 -1.649 1.00 91.69 205 GLY A N 1
ATOM 1493 C CA . GLY A 1 205 ? 15.444 4.046 -0.770 1.00 91.69 205 GLY A CA 1
ATOM 1494 C C . GLY A 1 205 ? 15.126 5.399 -0.132 1.00 91.69 205 GLY A C 1
ATOM 1495 O O . GLY A 1 205 ? 15.984 6.288 -0.052 1.00 91.69 205 GLY A O 1
ATOM 1496 N N . TYR A 1 206 ? 13.875 5.582 0.296 1.00 90.19 206 TYR A N 1
ATOM 1497 C CA . TYR A 1 206 ? 13.449 6.782 1.011 1.00 90.19 206 TYR A CA 1
ATOM 1498 C C . TYR A 1 206 ? 14.055 6.802 2.424 1.00 90.19 206 TYR A C 1
ATOM 1500 O O . TYR A 1 206 ? 13.510 6.218 3.354 1.00 90.19 206 TYR A O 1
ATOM 1508 N N . GLY A 1 207 ? 15.217 7.444 2.577 1.00 91.19 207 GLY A N 1
ATOM 1509 C CA . GLY A 1 207 ? 15.949 7.541 3.850 1.00 91.19 207 GLY A CA 1
ATOM 1510 C C . GLY A 1 207 ? 17.143 6.587 4.004 1.00 91.19 207 GLY A C 1
ATOM 1511 O O . GLY A 1 207 ? 17.735 6.537 5.079 1.00 91.19 207 GLY A O 1
ATOM 1512 N N . GLY A 1 208 ? 17.519 5.842 2.961 1.00 95.56 208 GLY A N 1
ATOM 1513 C CA . GLY A 1 208 ? 18.650 4.905 2.972 1.00 95.56 208 GLY A CA 1
ATOM 1514 C C . GLY A 1 208 ? 18.585 3.913 1.812 1.00 95.56 208 GLY A C 1
ATOM 1515 O O . GLY A 1 208 ? 17.593 3.883 1.095 1.00 95.56 208 GLY A O 1
ATOM 1516 N N . GLU A 1 209 ? 19.627 3.109 1.600 1.00 97.12 209 GLU A N 1
ATOM 1517 C CA . GLU A 1 209 ? 19.662 2.123 0.506 1.00 97.12 209 GLU A CA 1
ATOM 1518 C C . GLU A 1 209 ? 18.509 1.112 0.592 1.00 97.12 209 GLU A C 1
ATOM 1520 O O . GLU A 1 209 ? 18.068 0.736 1.683 1.00 97.12 209 GLU A O 1
ATOM 1525 N N . SER A 1 210 ? 18.018 0.657 -0.563 1.00 96.50 210 SER A N 1
ATOM 1526 C CA . SER A 1 210 ? 16.912 -0.300 -0.639 1.00 96.50 210 SER A CA 1
ATOM 1527 C C . SER A 1 210 ? 17.096 -1.314 -1.766 1.00 96.50 210 SER A C 1
ATOM 1529 O O . SER A 1 210 ? 17.711 -1.033 -2.794 1.00 96.50 210 SER A O 1
ATOM 1531 N N . ALA A 1 211 ? 16.539 -2.504 -1.577 1.00 97.56 211 ALA A N 1
ATOM 1532 C CA . ALA A 1 211 ? 16.429 -3.522 -2.612 1.00 97.56 211 ALA A CA 1
ATOM 1533 C C . ALA A 1 211 ? 14.965 -3.937 -2.728 1.00 97.56 211 ALA A C 1
ATOM 1535 O O . ALA A 1 211 ? 14.395 -4.428 -1.755 1.00 97.56 211 ALA A O 1
ATOM 1536 N N . LEU A 1 212 ? 14.360 -3.746 -3.899 1.00 98.50 212 LEU A N 1
ATOM 1537 C CA . LEU A 1 212 ? 12.973 -4.124 -4.158 1.00 98.50 212 LEU A CA 1
ATOM 1538 C C . LEU A 1 212 ? 12.911 -5.405 -4.987 1.00 98.50 212 LEU A C 1
ATOM 1540 O O . LEU A 1 212 ? 13.518 -5.483 -6.053 1.00 98.50 212 LEU A O 1
ATOM 1544 N N . THR A 1 213 ? 12.118 -6.378 -4.546 1.00 98.50 213 THR A N 1
ATOM 1545 C CA . THR A 1 213 ? 11.729 -7.537 -5.361 1.00 98.50 213 THR A CA 1
ATOM 1546 C C . THR A 1 213 ? 10.259 -7.440 -5.755 1.00 98.50 213 THR A C 1
ATOM 1548 O O . THR A 1 213 ? 9.399 -7.286 -4.891 1.00 98.50 213 THR A O 1
ATOM 1551 N N . ILE A 1 214 ? 9.964 -7.558 -7.051 1.00 98.69 214 ILE A N 1
ATOM 1552 C CA . ILE A 1 214 ? 8.599 -7.720 -7.574 1.00 98.69 214 ILE A CA 1
ATOM 1553 C C . ILE A 1 214 ? 8.382 -9.204 -7.859 1.00 98.69 214 ILE A C 1
ATOM 1555 O O . ILE A 1 214 ? 9.039 -9.762 -8.739 1.00 98.69 214 ILE A O 1
ATOM 1559 N N . GLY A 1 215 ? 7.463 -9.832 -7.127 1.00 98.44 215 GLY A N 1
ATOM 1560 C CA . GLY A 1 215 ? 7.160 -11.257 -7.235 1.00 98.44 215 GLY A CA 1
ATOM 1561 C C . GLY A 1 215 ? 6.555 -11.680 -8.586 1.00 98.44 215 GLY A C 1
ATOM 1562 O O . GLY A 1 215 ? 6.017 -10.854 -9.324 1.00 98.44 215 GLY A O 1
ATOM 1563 N N . PRO A 1 216 ? 6.597 -12.985 -8.914 1.00 97.00 216 PRO A N 1
ATOM 1564 C CA . PRO A 1 216 ? 6.366 -13.504 -10.268 1.00 97.00 216 PRO A CA 1
ATOM 1565 C C . PRO A 1 216 ? 4.943 -13.356 -10.819 1.00 97.00 216 PRO A C 1
ATOM 1567 O O . PRO A 1 216 ? 4.744 -13.429 -12.030 1.00 97.00 216 PRO A O 1
ATOM 1570 N N . HIS A 1 217 ? 3.944 -13.152 -9.960 1.00 96.75 217 HIS A N 1
ATOM 1571 C CA . HIS A 1 217 ? 2.540 -12.998 -10.366 1.00 96.75 217 HIS A CA 1
ATOM 1572 C C . HIS A 1 217 ? 2.016 -11.574 -10.174 1.00 96.75 217 HIS A C 1
ATOM 1574 O O . HIS A 1 217 ? 0.808 -11.342 -10.256 1.00 96.75 217 HIS A O 1
ATOM 1580 N N . LEU A 1 218 ? 2.922 -10.623 -9.935 1.00 98.31 218 LEU A N 1
ATOM 1581 C CA . LEU A 1 218 ? 2.588 -9.214 -9.864 1.00 98.31 218 LEU A CA 1
ATOM 1582 C C . LEU A 1 218 ? 2.772 -8.515 -11.199 1.00 98.31 218 LEU A C 1
ATOM 1584 O O . LEU A 1 218 ? 3.675 -8.827 -11.978 1.00 98.31 218 LEU A O 1
ATOM 1588 N N . THR A 1 219 ? 1.926 -7.515 -11.411 1.00 98.50 219 THR A N 1
ATOM 1589 C CA . THR A 1 219 ? 2.046 -6.585 -12.528 1.00 98.50 219 THR A CA 1
ATOM 1590 C C . THR A 1 219 ? 2.179 -5.160 -12.007 1.00 98.50 219 THR A C 1
ATOM 1592 O O . THR A 1 219 ? 1.311 -4.672 -11.288 1.00 98.50 219 THR A O 1
ATOM 1595 N N . VAL A 1 220 ? 3.253 -4.476 -12.388 1.00 98.69 220 VAL A N 1
ATOM 1596 C CA . VAL A 1 220 ? 3.416 -3.029 -12.216 1.00 98.69 220 VAL A CA 1
ATOM 1597 C C . VAL A 1 220 ? 3.197 -2.387 -13.576 1.00 98.69 220 VAL A C 1
ATOM 1599 O O . VAL A 1 220 ? 3.912 -2.714 -14.524 1.00 98.69 220 VAL A O 1
ATOM 1602 N N . ARG A 1 221 ? 2.196 -1.517 -13.710 1.00 98.00 221 ARG A N 1
ATOM 1603 C CA . ARG A 1 221 ? 1.773 -1.063 -15.037 1.00 98.00 221 ARG A CA 1
ATOM 1604 C C . ARG A 1 221 ? 1.315 0.383 -15.122 1.00 98.00 221 ARG A C 1
ATOM 1606 O O . ARG A 1 221 ? 1.043 1.016 -14.102 1.00 98.00 221 ARG A O 1
ATOM 1613 N N . GLY A 1 222 ? 1.186 0.867 -16.351 1.00 95.81 222 GLY A N 1
ATOM 1614 C CA . GLY A 1 222 ? 0.653 2.184 -16.670 1.00 95.81 222 GLY A CA 1
ATOM 1615 C C . GLY A 1 222 ? 1.744 3.150 -17.111 1.00 95.81 222 GLY A C 1
ATOM 1616 O O . GLY A 1 222 ? 2.549 2.838 -17.988 1.00 95.81 222 GLY A O 1
ATOM 1617 N N . ARG A 1 223 ? 1.741 4.350 -16.531 1.00 92.94 223 ARG A N 1
ATOM 1618 C CA . ARG A 1 223 ? 2.641 5.452 -16.885 1.00 92.94 223 ARG A CA 1
ATOM 1619 C C . ARG A 1 223 ? 3.139 6.150 -15.629 1.00 92.94 223 ARG A C 1
ATOM 1621 O O . ARG A 1 223 ? 2.348 6.474 -14.750 1.00 92.94 223 ARG A O 1
ATOM 1628 N N . GLY A 1 224 ? 4.436 6.415 -15.559 1.00 94.31 224 GLY A N 1
ATOM 1629 C CA . GLY A 1 224 ? 5.055 6.982 -14.367 1.00 94.31 224 GLY A CA 1
ATOM 1630 C C . GLY A 1 224 ? 6.557 6.751 -14.342 1.00 94.31 224 GLY A C 1
ATOM 1631 O O . GLY A 1 224 ? 7.182 6.475 -15.367 1.00 94.31 224 GLY A O 1
ATOM 1632 N N . ARG A 1 225 ? 7.161 6.897 -13.165 1.00 94.75 225 ARG A N 1
ATOM 1633 C CA . ARG A 1 225 ? 8.612 6.765 -13.006 1.00 94.75 225 ARG A CA 1
ATOM 1634 C C . ARG A 1 225 ? 8.934 5.974 -11.749 1.00 94.75 225 ARG A C 1
ATOM 1636 O O . ARG A 1 225 ? 8.511 6.344 -10.658 1.00 94.75 225 ARG A O 1
ATOM 1643 N N . ILE A 1 226 ? 9.727 4.924 -11.902 1.00 97.19 226 ILE A N 1
ATOM 1644 C CA . ILE A 1 226 ? 10.352 4.186 -10.808 1.00 97.19 226 ILE A CA 1
ATOM 1645 C C . ILE A 1 226 ? 11.751 4.768 -10.625 1.00 97.19 226 ILE A C 1
ATOM 1647 O O . ILE A 1 226 ? 12.597 4.675 -11.512 1.00 97.19 226 ILE A O 1
ATOM 1651 N N . VAL A 1 227 ? 11.978 5.427 -9.499 1.00 95.94 227 VAL A N 1
ATOM 1652 C CA . VAL A 1 227 ? 13.166 6.239 -9.222 1.00 95.94 227 VAL A CA 1
ATOM 1653 C C . VAL A 1 227 ? 13.707 5.927 -7.833 1.00 95.94 227 VAL A C 1
ATOM 1655 O O . VAL A 1 227 ? 13.087 5.212 -7.049 1.00 95.94 227 VAL A O 1
ATOM 1658 N N . GLN A 1 228 ? 14.866 6.485 -7.505 1.00 96.06 228 GLN A N 1
ATOM 1659 C CA . GLN A 1 228 ? 15.500 6.292 -6.208 1.00 96.06 228 GLN A CA 1
ATOM 1660 C C . GLN A 1 228 ? 15.837 7.615 -5.519 1.00 96.06 228 GLN A C 1
ATOM 1662 O O . GLN A 1 228 ? 16.200 8.591 -6.177 1.00 96.06 228 GLN A O 1
ATOM 1667 N N . SER A 1 229 ? 15.745 7.632 -4.190 1.00 94.62 229 SER A N 1
ATOM 1668 C CA . SER A 1 229 ? 16.250 8.720 -3.336 1.00 94.62 229 SER A CA 1
ATOM 1669 C C . SER A 1 229 ? 17.630 8.409 -2.751 1.00 94.62 229 SER A C 1
ATOM 1671 O O . SER A 1 229 ? 18.398 9.324 -2.473 1.00 94.62 229 SER A O 1
ATOM 1673 N N . SER A 1 230 ? 17.952 7.125 -2.604 1.00 96.94 230 SER A N 1
ATOM 1674 C CA . SER A 1 230 ? 19.265 6.590 -2.220 1.00 96.94 230 SER A CA 1
ATOM 1675 C C . SER A 1 230 ? 19.598 5.404 -3.129 1.00 96.94 230 SER A C 1
ATOM 1677 O O . SER A 1 230 ? 18.663 4.821 -3.680 1.00 96.94 230 SER A O 1
ATOM 1679 N N . PRO A 1 231 ? 20.875 5.015 -3.307 1.00 96.00 231 PRO A N 1
ATOM 1680 C CA . PRO A 1 231 ? 21.238 3.889 -4.165 1.00 96.00 231 PRO A CA 1
ATOM 1681 C C . PRO A 1 231 ? 20.369 2.658 -3.901 1.00 96.00 231 PRO A C 1
ATOM 1683 O O . PRO A 1 231 ? 20.277 2.182 -2.772 1.00 96.00 231 PRO A O 1
ATOM 1686 N N . SER A 1 232 ? 19.681 2.191 -4.939 1.00 96.75 232 SER A N 1
ATOM 1687 C CA . SER A 1 232 ? 18.682 1.136 -4.819 1.00 96.75 232 SER A CA 1
ATOM 1688 C C . SER A 1 232 ? 18.733 0.164 -5.988 1.00 96.75 232 SER A C 1
ATOM 1690 O O . SER A 1 232 ? 19.098 0.526 -7.111 1.00 96.75 232 SER A O 1
ATOM 1692 N N . THR A 1 233 ? 18.351 -1.081 -5.721 1.00 96.44 233 THR A N 1
ATOM 1693 C CA . THR A 1 233 ? 18.289 -2.149 -6.722 1.00 96.44 233 THR A CA 1
ATOM 1694 C C . THR A 1 233 ? 16.865 -2.660 -6.901 1.00 96.44 233 THR A C 1
ATOM 1696 O O . THR A 1 233 ? 16.046 -2.610 -5.982 1.00 96.44 233 THR A O 1
ATOM 1699 N N . LEU A 1 234 ? 16.569 -3.155 -8.101 1.00 97.44 234 LEU A N 1
ATOM 1700 C CA . LEU A 1 234 ? 15.294 -3.789 -8.428 1.00 97.44 234 LEU A CA 1
ATOM 1701 C C . LEU A 1 234 ? 15.526 -5.183 -9.001 1.00 97.44 234 LEU A C 1
ATOM 1703 O O . LEU A 1 234 ? 16.242 -5.331 -9.987 1.00 97.44 234 LEU A O 1
ATOM 1707 N N . LEU A 1 235 ? 14.861 -6.184 -8.431 1.00 97.06 235 LEU A N 1
ATOM 1708 C CA . LEU A 1 235 ? 14.688 -7.508 -9.013 1.00 97.06 235 LEU A CA 1
ATOM 1709 C C . LEU A 1 235 ? 13.246 -7.659 -9.503 1.00 97.06 235 LEU A C 1
ATOM 1711 O O . LEU A 1 235 ? 12.319 -7.818 -8.708 1.00 97.06 235 LEU A O 1
ATOM 1715 N N . ASN A 1 236 ? 13.052 -7.647 -10.818 1.00 97.88 236 ASN A N 1
ATOM 1716 C CA . ASN A 1 236 ? 11.764 -7.952 -11.424 1.00 97.88 236 ASN A CA 1
ATOM 1717 C C . ASN A 1 236 ? 11.646 -9.451 -11.712 1.00 97.88 236 ASN A C 1
ATOM 1719 O O . ASN A 1 236 ? 12.354 -9.966 -12.578 1.00 97.88 236 ASN A O 1
ATOM 1723 N N . GLN A 1 237 ? 10.733 -10.137 -11.026 1.00 97.62 237 GLN A N 1
ATOM 1724 C CA . GLN A 1 237 ? 10.315 -11.507 -11.349 1.00 97.62 237 GLN A CA 1
ATOM 1725 C C . GLN A 1 237 ? 8.923 -11.541 -11.996 1.00 97.62 237 GLN A C 1
ATOM 1727 O O . GLN A 1 237 ? 8.585 -12.523 -12.652 1.00 97.62 237 GLN A O 1
ATOM 1732 N N . GLY A 1 238 ? 8.127 -10.483 -11.809 1.00 98.12 238 GLY A N 1
ATOM 1733 C CA . GLY A 1 238 ? 6.788 -10.314 -12.371 1.00 98.12 238 GLY A CA 1
ATOM 1734 C C . GLY A 1 238 ? 6.787 -9.588 -13.714 1.00 98.12 238 GLY A C 1
ATOM 1735 O O . GLY A 1 238 ? 7.707 -9.722 -14.518 1.00 98.12 238 GLY A O 1
ATOM 1736 N N . THR A 1 239 ? 5.738 -8.813 -13.977 1.00 98.12 239 THR A N 1
ATOM 1737 C CA . THR A 1 239 ? 5.601 -8.013 -15.203 1.00 98.12 239 THR A CA 1
ATOM 1738 C C . THR A 1 239 ? 5.699 -6.525 -14.891 1.00 98.12 239 THR A C 1
ATOM 1740 O O . THR A 1 239 ? 4.965 -6.023 -14.042 1.00 98.12 239 THR A O 1
ATOM 1743 N N . ILE A 1 240 ? 6.549 -5.805 -15.622 1.00 98.56 240 ILE A N 1
ATOM 1744 C CA . ILE A 1 240 ? 6.511 -4.342 -15.697 1.00 98.56 240 ILE A CA 1
ATOM 1745 C C . ILE A 1 240 ? 6.039 -3.962 -17.098 1.00 98.56 240 ILE A C 1
ATOM 1747 O O . ILE A 1 240 ? 6.653 -4.374 -18.085 1.00 98.56 240 ILE A O 1
ATOM 1751 N N . GLN A 1 241 ? 4.941 -3.213 -17.187 1.00 98.12 241 GLN A N 1
ATOM 1752 C CA . GLN A 1 241 ? 4.251 -2.942 -18.445 1.00 98.12 241 GLN A CA 1
ATOM 1753 C C . GLN A 1 241 ? 3.985 -1.447 -18.657 1.00 98.12 241 GLN A C 1
ATOM 1755 O O . GLN A 1 241 ? 3.440 -0.777 -17.786 1.00 98.12 241 GLN A O 1
ATOM 1760 N N . ALA A 1 242 ? 4.330 -0.938 -19.837 1.00 96.81 242 ALA A N 1
ATOM 1761 C CA . ALA A 1 242 ? 3.941 0.391 -20.296 1.00 96.81 242 ALA A CA 1
ATOM 1762 C C . ALA A 1 242 ? 2.817 0.278 -21.335 1.00 96.81 242 ALA A C 1
ATOM 1764 O O . ALA A 1 242 ? 3.081 -0.064 -22.489 1.00 96.81 242 ALA A O 1
ATOM 1765 N N . GLU A 1 243 ? 1.569 0.552 -20.947 1.00 95.06 243 GLU A N 1
ATOM 1766 C CA . GLU A 1 243 ? 0.400 0.419 -21.838 1.00 95.06 243 GLU A CA 1
ATOM 1767 C C . GLU A 1 243 ? -0.340 1.721 -22.173 1.00 95.06 243 GLU A C 1
ATOM 1769 O O . GLU A 1 243 ? -1.400 1.700 -22.799 1.00 95.06 243 GLU A O 1
ATOM 1774 N N . VAL A 1 244 ? 0.189 2.871 -21.759 1.00 92.69 244 VAL A N 1
ATOM 1775 C CA . VAL A 1 244 ? -0.449 4.166 -22.027 1.00 92.69 244 VAL A CA 1
ATOM 1776 C C . VAL A 1 244 ? 0.104 4.756 -23.321 1.00 92.69 244 VAL A C 1
ATOM 1778 O O . VAL A 1 244 ? 1.282 5.093 -23.397 1.00 92.69 244 VAL A O 1
ATOM 1781 N N . SER A 1 245 ? -0.756 4.918 -24.332 1.00 90.62 245 SER A N 1
ATOM 1782 C CA . SER A 1 245 ? -0.385 5.483 -25.638 1.00 90.62 245 SER A CA 1
ATOM 1783 C C . SER A 1 245 ? 0.249 6.869 -25.515 1.00 90.62 245 SER A C 1
ATOM 1785 O O . SER A 1 245 ? -0.355 7.784 -24.956 1.00 90.62 245 SER A O 1
ATOM 1787 N N . GLY A 1 246 ? 1.453 7.034 -26.072 1.00 88.50 246 GLY A N 1
ATOM 1788 C CA . GLY A 1 246 ? 2.237 8.274 -25.966 1.00 88.50 246 GLY A CA 1
ATOM 1789 C C . GLY A 1 246 ? 2.743 8.581 -24.549 1.00 88.50 246 GLY A C 1
ATOM 1790 O O . GLY A 1 246 ? 3.277 9.663 -24.309 1.00 88.50 246 GLY A O 1
ATOM 1791 N N . GLY A 1 247 ? 2.549 7.656 -23.609 1.00 90.19 247 GLY A N 1
ATOM 1792 C CA . GLY A 1 247 ? 3.044 7.715 -22.245 1.00 90.19 247 GLY A CA 1
ATOM 1793 C C . GLY A 1 247 ? 4.322 6.904 -22.066 1.00 90.19 247 GLY A C 1
ATOM 1794 O O . GLY A 1 247 ? 4.545 5.916 -22.760 1.00 90.19 247 GLY A O 1
ATOM 1795 N N . GLU A 1 248 ? 5.132 7.309 -21.091 1.00 92.75 248 GLU A N 1
ATOM 1796 C CA . GLU A 1 248 ? 6.348 6.605 -20.693 1.00 92.75 248 GLU A CA 1
ATOM 1797 C C . GLU A 1 248 ? 6.214 6.044 -19.270 1.00 92.75 248 GLU A C 1
ATOM 1799 O O . GLU A 1 248 ? 5.808 6.751 -18.341 1.00 92.75 248 GLU A O 1
ATOM 1804 N N . LEU A 1 249 ? 6.596 4.781 -19.094 1.00 95.31 249 LEU A N 1
ATOM 1805 C CA . LEU A 1 249 ? 7.000 4.224 -17.811 1.00 95.31 249 LEU A CA 1
ATOM 1806 C C . LEU A 1 249 ? 8.527 4.108 -17.808 1.00 95.31 249 LEU A C 1
ATOM 1808 O O . LEU A 1 249 ? 9.083 3.341 -18.590 1.00 95.31 249 LEU A O 1
ATOM 1812 N N . SER A 1 250 ? 9.208 4.863 -16.946 1.00 95.56 250 SER A N 1
ATOM 1813 C CA . SER A 1 250 ? 10.675 4.830 -16.859 1.00 95.56 250 SER A CA 1
ATOM 1814 C C . SER A 1 250 ? 11.184 4.241 -15.547 1.00 95.56 250 SER A C 1
ATOM 1816 O O . SER A 1 250 ? 10.562 4.396 -14.498 1.00 95.56 250 SER A O 1
ATOM 1818 N N . ILE A 1 251 ? 12.336 3.571 -15.602 1.00 96.94 251 ILE A N 1
ATOM 1819 C CA . ILE A 1 251 ? 13.040 2.990 -14.457 1.00 96.94 251 ILE A CA 1
ATOM 1820 C C . ILE A 1 251 ? 14.451 3.578 -14.391 1.00 96.94 251 ILE A C 1
ATOM 1822 O O . ILE A 1 251 ? 15.274 3.382 -15.290 1.00 96.94 251 ILE A O 1
ATOM 1826 N N . ALA A 1 252 ? 14.732 4.292 -13.304 1.00 95.00 252 ALA A N 1
ATOM 1827 C CA . ALA A 1 252 ? 15.999 4.963 -13.039 1.00 95.00 252 ALA A CA 1
ATOM 1828 C C . ALA A 1 252 ? 16.519 4.633 -11.637 1.00 95.00 252 ALA A C 1
ATOM 1830 O O . ALA A 1 252 ? 16.271 5.357 -10.670 1.00 95.00 252 ALA A O 1
ATOM 1831 N N . LEU A 1 253 ? 17.245 3.516 -11.547 1.00 95.44 253 LEU A N 1
ATOM 1832 C CA . LEU A 1 253 ? 17.788 2.938 -10.314 1.00 95.44 253 LEU A CA 1
ATOM 1833 C C . LEU A 1 253 ? 19.286 2.643 -10.465 1.00 95.44 253 LEU A C 1
ATOM 1835 O O . LEU A 1 253 ? 19.821 2.689 -11.569 1.00 95.44 253 LEU A O 1
ATOM 1839 N N . SER A 1 254 ? 19.982 2.315 -9.375 1.00 94.50 254 SER A N 1
ATOM 1840 C CA . SER A 1 254 ? 21.414 1.984 -9.428 1.00 94.50 254 SER A CA 1
ATOM 1841 C C . SER A 1 254 ? 21.698 0.681 -10.174 1.00 94.50 254 SER A C 1
ATOM 1843 O O . SER A 1 254 ? 22.757 0.566 -10.798 1.00 94.50 254 SER A O 1
ATOM 1845 N N . SER A 1 255 ? 20.778 -0.281 -10.111 1.00 94.12 255 SER A N 1
ATOM 1846 C CA . SER A 1 255 ? 20.847 -1.541 -10.851 1.00 94.12 255 SER A CA 1
ATOM 1847 C C . SER A 1 255 ? 19.456 -2.154 -11.000 1.00 94.12 255 SER A C 1
ATOM 1849 O O . SER A 1 255 ? 18.678 -2.181 -10.040 1.00 94.12 255 SER A O 1
ATOM 1851 N N . VAL A 1 256 ? 19.155 -2.665 -12.191 1.00 95.25 256 VAL A N 1
ATOM 1852 C CA . VAL A 1 256 ? 17.918 -3.396 -12.481 1.00 95.25 256 VAL A CA 1
ATOM 1853 C C . VAL A 1 256 ? 18.262 -4.801 -12.953 1.00 95.25 256 VAL A C 1
ATOM 1855 O O . VAL A 1 256 ? 19.025 -4.970 -13.905 1.00 95.25 256 VAL A O 1
ATOM 1858 N N . THR A 1 257 ? 17.646 -5.799 -12.322 1.00 95.38 257 THR A N 1
ATOM 1859 C CA . THR A 1 257 ? 17.709 -7.198 -12.728 1.00 95.38 257 THR A CA 1
ATOM 1860 C C . THR A 1 257 ? 16.343 -7.687 -13.185 1.00 95.38 257 THR A C 1
ATOM 1862 O O . THR A 1 257 ? 15.380 -7.611 -12.424 1.00 95.38 257 THR A O 1
ATOM 1865 N N . ASN A 1 258 ? 16.249 -8.234 -14.401 1.00 95.12 258 ASN A N 1
ATOM 1866 C CA . ASN A 1 258 ? 15.001 -8.774 -14.932 1.00 95.12 258 ASN A CA 1
ATOM 1867 C C . ASN A 1 258 ? 15.067 -10.296 -15.130 1.00 95.12 258 ASN A C 1
ATOM 1869 O O . ASN A 1 2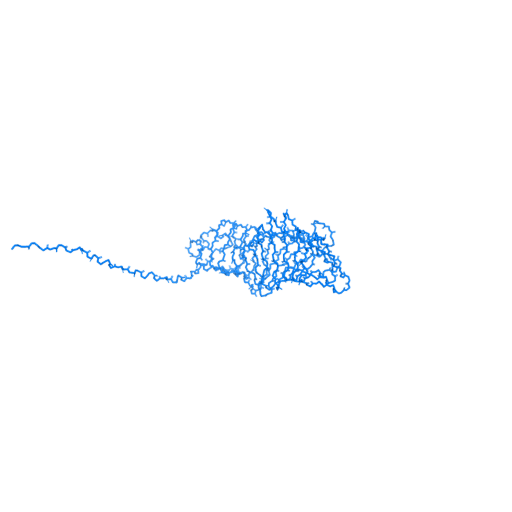58 ? 15.792 -10.803 -15.987 1.00 95.12 258 ASN A O 1
ATOM 1873 N N . ILE A 1 259 ? 14.247 -11.023 -14.374 1.00 95.00 259 ILE A N 1
ATOM 1874 C CA . ILE A 1 259 ? 13.956 -12.449 -14.595 1.00 95.00 259 ILE A CA 1
ATOM 1875 C C . ILE A 1 259 ? 12.467 -12.710 -14.882 1.00 95.00 259 ILE A C 1
ATOM 1877 O O . ILE A 1 259 ? 12.069 -13.856 -15.061 1.00 95.00 259 ILE A O 1
ATOM 1881 N N . GLY A 1 260 ? 11.657 -11.649 -14.923 1.00 96.31 260 GLY A N 1
ATOM 1882 C CA . GLY A 1 260 ? 10.250 -11.656 -15.308 1.00 96.31 260 GLY A CA 1
ATOM 1883 C C . GLY A 1 260 ? 10.042 -11.095 -16.714 1.00 96.31 260 GLY A C 1
ATOM 1884 O O . GLY A 1 260 ? 10.764 -11.448 -17.640 1.00 96.31 260 GLY A O 1
ATOM 1885 N N . THR A 1 261 ? 9.066 -10.207 -16.886 1.00 97.00 261 THR A N 1
ATOM 1886 C CA . THR A 1 261 ? 8.727 -9.573 -18.169 1.00 97.00 261 THR A CA 1
ATOM 1887 C C . THR A 1 261 ? 8.865 -8.054 -18.097 1.00 97.00 261 THR A C 1
ATOM 1889 O O . THR A 1 261 ? 8.326 -7.422 -17.188 1.00 97.00 261 THR A O 1
ATOM 1892 N N . LEU A 1 262 ? 9.534 -7.469 -19.090 1.00 97.56 262 LEU A N 1
ATOM 1893 C CA . LEU A 1 262 ? 9.503 -6.037 -19.398 1.00 97.56 262 LEU A CA 1
ATOM 1894 C C . LEU A 1 262 ? 8.736 -5.853 -20.710 1.00 97.56 262 LEU A C 1
ATOM 1896 O O . LEU A 1 262 ? 9.163 -6.363 -21.746 1.00 97.56 262 LEU A O 1
ATOM 1900 N N . ARG A 1 263 ? 7.594 -5.162 -20.675 1.00 97.69 263 ARG A N 1
ATOM 1901 C CA . ARG A 1 263 ? 6.672 -5.060 -21.814 1.00 97.69 263 ARG A CA 1
ATOM 1902 C C . ARG A 1 263 ? 6.318 -3.616 -22.148 1.00 97.69 263 ARG A C 1
ATOM 1904 O O . ARG A 1 263 ? 5.831 -2.876 -21.301 1.00 97.69 263 ARG A O 1
ATOM 1911 N N . ALA A 1 264 ? 6.428 -3.265 -23.420 1.00 97.56 264 ALA A N 1
ATOM 1912 C CA . ALA A 1 264 ? 5.810 -2.080 -24.003 1.00 97.56 264 ALA A CA 1
ATOM 1913 C C . ALA A 1 264 ? 4.590 -2.499 -24.848 1.00 97.56 264 ALA A C 1
ATOM 1915 O O . ALA A 1 264 ? 4.718 -3.272 -25.801 1.00 97.56 264 ALA A O 1
ATOM 1916 N N . LEU A 1 265 ? 3.398 -2.023 -24.469 1.00 96.00 265 LEU A N 1
ATOM 1917 C CA . LEU A 1 265 ? 2.088 -2.382 -25.032 1.00 96.00 265 LEU A CA 1
ATOM 1918 C C . LEU A 1 265 ? 1.311 -1.125 -25.465 1.00 96.00 265 LEU A C 1
ATOM 1920 O O . LEU A 1 265 ? 0.319 -0.734 -24.863 1.00 96.00 265 LEU A O 1
ATOM 1924 N N . GLY A 1 266 ? 1.788 -0.450 -26.500 1.00 91.69 266 GLY A N 1
ATOM 1925 C CA . GLY A 1 266 ? 1.265 0.817 -27.014 1.00 91.69 266 GLY A CA 1
ATOM 1926 C C . GLY A 1 266 ? 1.877 2.056 -26.356 1.00 91.69 266 GLY A C 1
ATOM 1927 O O . GLY A 1 266 ? 1.685 3.151 -26.875 1.00 91.69 266 GLY A O 1
ATOM 1928 N N . GLY A 1 267 ? 2.617 1.894 -25.253 1.00 93.81 267 GLY A N 1
ATOM 1929 C CA . GLY A 1 267 ? 3.394 2.949 -24.594 1.00 93.81 267 GLY A CA 1
ATOM 1930 C C . GLY A 1 267 ? 4.907 2.731 -24.678 1.00 93.81 267 GLY A C 1
ATOM 1931 O O . GLY A 1 267 ? 5.382 1.752 -25.256 1.00 93.81 267 GLY A O 1
ATOM 1932 N N . THR A 1 268 ? 5.665 3.634 -24.064 1.00 95.00 268 THR A N 1
ATOM 1933 C CA . THR A 1 268 ? 7.128 3.562 -23.971 1.00 95.00 268 THR A CA 1
ATOM 1934 C C . THR A 1 268 ? 7.554 2.995 -22.620 1.00 95.00 268 THR A C 1
ATOM 1936 O O . THR A 1 268 ? 7.170 3.526 -21.578 1.00 95.00 268 THR A O 1
ATOM 1939 N N . LEU A 1 269 ? 8.375 1.947 -22.619 1.00 97.19 269 LEU A N 1
ATOM 1940 C CA . LEU A 1 269 ? 9.076 1.460 -21.430 1.00 97.19 269 LEU A CA 1
ATOM 1941 C C . LEU A 1 269 ? 10.564 1.801 -21.553 1.00 97.19 269 LEU A C 1
ATOM 1943 O O . LEU A 1 269 ? 11.229 1.352 -22.484 1.00 97.19 269 LEU A O 1
ATOM 1947 N N . SER A 1 270 ? 11.091 2.573 -20.606 1.00 95.88 270 SER A N 1
ATOM 1948 C CA . SER A 1 270 ? 12.504 2.963 -20.560 1.00 95.88 270 SER A CA 1
ATOM 1949 C C . SER A 1 270 ? 13.167 2.409 -19.303 1.00 95.88 270 SER A C 1
ATOM 1951 O O . SER A 1 270 ? 12.691 2.636 -18.191 1.00 95.88 270 SER A O 1
ATOM 1953 N N . VAL A 1 271 ? 14.258 1.659 -19.446 1.00 95.31 271 VAL A N 1
ATOM 1954 C CA . VAL A 1 271 ? 14.996 1.070 -18.322 1.00 95.31 271 VAL A CA 1
ATOM 1955 C C . VAL A 1 271 ? 16.455 1.472 -18.413 1.00 95.31 271 VAL A C 1
ATOM 1957 O O . VAL A 1 271 ? 17.153 1.097 -19.353 1.00 95.31 271 VAL A O 1
ATOM 1960 N N . SER A 1 272 ? 16.925 2.191 -17.399 1.00 91.06 272 SER A N 1
ATOM 1961 C CA . SER A 1 272 ? 18.338 2.530 -17.257 1.00 91.06 272 SER A CA 1
ATOM 1962 C C . SER A 1 272 ? 19.047 1.592 -16.284 1.00 91.06 272 SER A C 1
ATOM 1964 O O . SER A 1 272 ? 18.455 1.084 -15.328 1.00 91.06 272 SER A O 1
ATOM 1966 N N . ARG A 1 273 ? 20.343 1.387 -16.529 1.00 88.81 273 ARG A N 1
ATOM 1967 C CA . ARG A 1 273 ? 21.254 0.589 -15.696 1.00 88.81 273 ARG A CA 1
ATOM 1968 C C . ARG A 1 273 ? 20.796 -0.867 -15.521 1.00 88.81 273 ARG A C 1
ATOM 1970 O O . ARG A 1 273 ? 20.874 -1.427 -14.425 1.00 88.81 273 ARG A O 1
ATOM 1977 N N . LEU A 1 274 ? 20.349 -1.488 -16.614 1.00 88.06 274 LEU A N 1
ATOM 1978 C CA . LEU A 1 274 ? 20.096 -2.930 -16.671 1.00 88.06 274 LEU A CA 1
ATOM 1979 C C . LEU A 1 274 ? 21.418 -3.693 -16.456 1.00 88.06 274 LEU A C 1
ATOM 1981 O O . LEU A 1 274 ? 22.390 -3.469 -17.180 1.00 88.06 274 LEU A O 1
ATOM 1985 N N . ALA A 1 275 ? 21.476 -4.557 -15.441 1.00 84.56 275 ALA A N 1
ATOM 1986 C CA . ALA A 1 275 ? 22.715 -5.216 -15.029 1.00 84.56 275 ALA A CA 1
ATOM 1987 C C . ALA A 1 275 ? 23.189 -6.294 -16.022 1.00 84.56 275 ALA A C 1
ATOM 1989 O O . ALA A 1 275 ? 22.390 -7.018 -16.624 1.00 84.56 275 ALA A O 1
ATOM 1990 N N . ALA A 1 276 ? 24.509 -6.460 -16.151 1.00 69.38 276 ALA A N 1
ATOM 1991 C CA . ALA A 1 276 ? 25.101 -7.543 -16.932 1.00 69.38 276 ALA A CA 1
ATOM 1992 C C . ALA A 1 276 ? 24.665 -8.922 -16.391 1.00 69.38 276 ALA A C 1
ATOM 1994 O O . ALA A 1 276 ? 24.675 -9.170 -15.186 1.00 69.38 276 ALA A O 1
ATOM 1995 N N . GLY A 1 277 ? 24.245 -9.828 -17.280 1.00 67.00 277 GLY A N 1
ATOM 1996 C CA . GLY A 1 277 ? 23.713 -11.146 -16.897 1.00 67.00 277 GLY A CA 1
ATOM 1997 C C . GLY A 1 277 ? 22.272 -11.132 -16.368 1.00 67.00 277 GLY A C 1
ATOM 1998 O O . GLY A 1 277 ? 21.709 -12.195 -16.116 1.00 67.00 277 GLY A O 1
ATOM 1999 N N . ALA A 1 278 ? 21.632 -9.964 -16.276 1.00 62.06 278 ALA A N 1
ATOM 2000 C CA . ALA A 1 278 ? 20.251 -9.817 -15.829 1.00 62.06 278 ALA A CA 1
ATOM 2001 C C . ALA A 1 278 ? 19.191 -9.950 -16.939 1.00 62.06 278 ALA A C 1
ATOM 2003 O O . ALA A 1 278 ? 18.135 -9.320 -16.887 1.00 62.06 278 ALA A O 1
ATOM 2004 N N . MET A 1 279 ? 19.477 -10.774 -17.947 1.00 63.16 279 MET A N 1
ATOM 2005 C CA . MET A 1 279 ? 18.593 -11.063 -19.082 1.00 63.16 279 MET A CA 1
ATOM 2006 C C . MET A 1 279 ? 18.005 -12.476 -18.977 1.00 63.16 279 MET A C 1
ATOM 2008 O O . MET A 1 279 ? 17.953 -13.210 -19.959 1.00 63.16 279 MET A O 1
ATOM 2012 N N . GLY A 1 280 ? 17.614 -12.891 -17.769 1.00 68.38 280 GLY A N 1
ATOM 2013 C CA . GLY A 1 280 ? 16.914 -14.165 -17.569 1.00 68.38 280 GLY A CA 1
ATOM 2014 C C . GLY A 1 280 ? 15.429 -14.099 -17.945 1.00 68.38 280 GLY A C 1
ATOM 2015 O O . GLY A 1 280 ? 14.787 -15.137 -18.071 1.00 68.38 280 GLY A O 1
ATOM 2016 N N . GLY A 1 281 ? 14.891 -12.885 -18.087 1.00 85.00 281 GLY A N 1
ATOM 2017 C CA . GLY A 1 281 ? 13.485 -12.617 -18.368 1.00 85.00 281 GLY A CA 1
ATOM 2018 C C . GLY A 1 281 ? 13.153 -12.350 -19.840 1.00 85.00 281 GLY A C 1
ATOM 2019 O O . GLY A 1 281 ? 14.008 -12.385 -20.723 1.00 85.00 281 GLY A O 1
ATOM 2020 N N . THR A 1 282 ? 11.882 -12.043 -20.088 1.00 92.50 282 THR A N 1
ATOM 2021 C CA . THR A 1 282 ? 11.308 -11.742 -21.406 1.00 92.50 282 THR A CA 1
ATOM 2022 C C . THR A 1 282 ? 11.225 -10.232 -21.632 1.00 92.50 282 THR A C 1
ATOM 2024 O O . THR A 1 282 ? 10.912 -9.469 -20.715 1.00 92.50 282 THR A O 1
ATOM 2027 N N . PHE A 1 283 ? 11.476 -9.807 -22.868 1.00 93.44 283 PHE A N 1
ATOM 2028 C CA . PHE A 1 283 ? 11.280 -8.437 -23.335 1.00 93.44 283 PHE A CA 1
ATOM 2029 C C . PHE A 1 283 ? 10.235 -8.453 -24.448 1.00 93.44 283 PHE A C 1
ATOM 2031 O O . PHE A 1 283 ? 10.384 -9.191 -25.422 1.00 93.44 283 PHE A O 1
ATOM 2038 N N . GLU A 1 284 ? 9.174 -7.666 -24.309 1.00 95.06 284 GLU A N 1
ATOM 2039 C CA . GLU A 1 284 ? 8.039 -7.686 -25.230 1.00 95.06 284 GLU A CA 1
ATOM 2040 C C . GLU A 1 284 ? 7.745 -6.289 -25.777 1.00 95.06 284 GLU A C 1
ATOM 2042 O O . GLU A 1 284 ? 7.598 -5.325 -25.027 1.00 95.06 284 GLU A O 1
ATOM 2047 N N . LEU A 1 285 ? 7.616 -6.200 -27.100 1.00 94.88 285 LEU A N 1
ATOM 2048 C CA . LEU A 1 285 ? 7.212 -4.997 -27.818 1.00 94.88 285 LEU A CA 1
ATOM 2049 C C . LEU A 1 285 ? 5.970 -5.338 -28.644 1.00 94.88 285 LEU A C 1
ATOM 2051 O O . LEU A 1 285 ? 6.061 -6.059 -29.638 1.00 94.88 285 LEU A O 1
ATOM 2055 N N . ILE A 1 286 ? 4.799 -4.884 -28.201 1.00 92.69 286 ILE A N 1
ATOM 2056 C CA . ILE A 1 286 ? 3.507 -5.326 -28.741 1.00 92.69 286 ILE A CA 1
ATOM 2057 C C . ILE A 1 286 ? 2.660 -4.113 -29.114 1.00 92.69 286 ILE A C 1
ATOM 2059 O O . ILE A 1 286 ? 2.423 -3.252 -28.277 1.00 92.69 286 ILE A O 1
ATOM 2063 N N . GLY A 1 287 ? 2.138 -4.074 -30.340 1.00 88.25 287 GLY A N 1
ATOM 2064 C CA . GLY A 1 287 ? 1.243 -3.009 -30.806 1.00 88.25 287 GLY A CA 1
ATOM 2065 C C . GLY A 1 287 ? 1.963 -1.810 -31.432 1.00 88.25 287 GLY A C 1
ATOM 2066 O O . GLY A 1 287 ? 3.173 -1.641 -31.313 1.00 88.25 287 GLY A O 1
ATOM 2067 N N . SER A 1 288 ? 1.208 -0.988 -32.161 1.00 89.12 288 SER A N 1
ATOM 2068 C CA . SER A 1 288 ? 1.716 0.247 -32.764 1.00 89.12 288 SER A CA 1
ATOM 2069 C C . SER A 1 288 ? 1.936 1.325 -31.704 1.00 89.12 288 SER A C 1
ATOM 2071 O O . SER A 1 288 ? 1.070 1.515 -30.854 1.00 89.12 288 SER A O 1
ATOM 2073 N N . GLY A 1 289 ? 3.035 2.074 -31.807 1.00 86.00 289 GLY A N 1
ATOM 2074 C CA . GLY A 1 289 ? 3.365 3.151 -30.863 1.00 86.00 289 GLY A CA 1
ATOM 2075 C C . GLY A 1 289 ? 4.142 2.690 -29.629 1.00 86.00 289 GLY A C 1
ATOM 2076 O O . GLY A 1 289 ? 4.541 3.526 -28.828 1.00 86.00 289 GLY A O 1
ATOM 2077 N N . SER A 1 290 ? 4.390 1.385 -29.500 1.00 94.06 290 SER A N 1
ATOM 2078 C CA . SER A 1 290 ? 5.238 0.835 -28.449 1.00 94.06 290 SER A CA 1
ATOM 2079 C C . SER A 1 290 ? 6.701 1.183 -28.682 1.00 94.06 290 SER A C 1
ATOM 2081 O O . SER A 1 290 ? 7.194 1.062 -29.806 1.00 94.06 290 SER A O 1
ATOM 2083 N N . ASP A 1 291 ? 7.404 1.522 -27.608 1.00 95.00 291 ASP A N 1
ATOM 2084 C CA . ASP A 1 291 ? 8.856 1.709 -27.601 1.00 95.00 291 ASP A CA 1
ATOM 2085 C C . ASP A 1 291 ? 9.447 1.022 -26.365 1.00 95.00 291 ASP A C 1
ATOM 2087 O O . ASP A 1 291 ? 8.869 1.077 -25.278 1.00 95.00 291 ASP A O 1
ATOM 2091 N N . LEU A 1 292 ? 10.577 0.340 -26.538 1.00 94.25 292 LEU A N 1
ATOM 2092 C CA . LEU A 1 292 ? 11.324 -0.276 -25.451 1.00 94.25 292 LEU A CA 1
ATOM 2093 C C . LEU A 1 292 ? 12.782 0.178 -25.535 1.00 94.25 292 LEU A C 1
ATOM 2095 O O . LEU A 1 292 ? 13.526 -0.266 -26.410 1.00 94.25 292 LEU A O 1
ATOM 2099 N N . THR A 1 293 ? 13.190 1.021 -24.591 1.00 93.69 293 THR A N 1
ATOM 2100 C CA . THR A 1 293 ? 14.556 1.541 -24.481 1.00 93.69 293 THR A CA 1
ATOM 2101 C C . THR A 1 293 ? 15.257 0.891 -23.290 1.00 93.69 293 THR A C 1
ATOM 2103 O O . THR A 1 293 ? 14.788 0.985 -22.157 1.00 93.69 293 THR A O 1
ATOM 2106 N N . LEU A 1 294 ? 16.381 0.214 -23.540 1.00 90.75 294 LEU A N 1
ATOM 2107 C CA . LEU A 1 294 ? 17.155 -0.507 -22.526 1.00 90.75 294 LEU A CA 1
ATOM 2108 C C . LEU A 1 294 ? 18.608 -0.032 -22.548 1.00 90.75 294 LEU A C 1
ATOM 2110 O O . LEU A 1 294 ? 19.343 -0.296 -23.500 1.00 90.75 294 LEU A O 1
ATOM 2114 N N . GLU A 1 295 ? 19.037 0.626 -21.479 1.00 89.06 295 GLU A N 1
ATOM 2115 C CA . GLU A 1 295 ? 20.421 1.050 -21.288 1.00 89.06 295 GLU A CA 1
ATOM 2116 C C . GLU A 1 295 ? 21.060 0.181 -20.204 1.00 89.06 295 GLU A C 1
ATOM 2118 O O . GLU A 1 295 ? 20.628 0.192 -19.050 1.00 89.06 295 GLU A O 1
ATOM 2123 N N . GLY A 1 296 ? 22.085 -0.595 -20.557 1.00 81.06 296 GLY A N 1
ATOM 2124 C CA . GLY A 1 296 ? 22.826 -1.375 -19.563 1.00 81.06 296 GLY A CA 1
ATOM 2125 C C . GLY A 1 296 ? 24.034 -0.637 -18.992 1.00 81.06 296 GLY A C 1
ATOM 2126 O O . GLY A 1 296 ? 24.400 0.448 -19.442 1.00 81.06 296 GLY A O 1
ATOM 2127 N N . TYR A 1 297 ? 24.653 -1.241 -17.984 1.00 71.12 297 TYR A N 1
ATOM 2128 C CA . TYR A 1 297 ? 25.850 -0.735 -17.313 1.00 71.12 297 TYR A CA 1
ATOM 2129 C C . TYR A 1 297 ? 26.829 -1.895 -17.060 1.00 71.12 297 TYR A C 1
ATOM 2131 O O . TYR A 1 297 ? 26.385 -3.030 -16.892 1.00 71.12 297 TYR A O 1
ATOM 2139 N N . ASP A 1 298 ? 28.135 -1.600 -17.042 1.00 58.03 298 ASP A N 1
ATOM 2140 C CA . ASP A 1 298 ? 29.241 -2.572 -16.922 1.00 58.03 298 ASP A CA 1
ATOM 2141 C C . ASP A 1 298 ? 29.318 -3.626 -18.056 1.00 58.03 298 ASP A C 1
ATOM 2143 O O . ASP A 1 298 ? 29.417 -4.826 -17.794 1.00 58.03 298 ASP A O 1
ATOM 2147 N N . TYR A 1 299 ? 29.277 -3.174 -19.320 1.00 53.78 299 TYR A N 1
ATOM 2148 C CA . TYR A 1 299 ? 29.586 -3.998 -20.505 1.00 53.78 299 TYR A CA 1
ATOM 2149 C C . TYR A 1 299 ? 31.082 -4.038 -20.832 1.00 53.78 299 TYR A C 1
ATOM 2151 O O . TYR A 1 299 ? 31.740 -2.978 -20.710 1.00 53.78 299 TYR A O 1
#

pLDDT: mean 88.78, std 15.84, range [36.69, 98.88]

Foldseek 3Di:
DDDDDDDDDPPPDDPPPPPPPPPPPQAAEKEFPDFADEQCQLVRIPVSHHAAQSHEYEYDDPDAHEYEHADEEHHYAEYDHQHHYEDQAYEYEHCEEYEHQDEQEDRAYEYANYAYAAHPHDDEHEYQDYEYHNYEYAAEYEDDACGEYEYHPEYEYEVAYEYEYEWQYEYEYEAEEYEYYYAYEYHFAQPDDDDPRTFYEYEYAPPHEYEYEYYARYEYEEAGEYEYPYAYEYEYNHEYEYADAAGEYEYYHNEYAYLEEYEFHNEEYYYAAYEDVSPNYYYYYHDPRTHYHYHHPDD

Sequence (299 aa):
MKPPLIQPNSCQLWALLTLLGAASASAATVNWVGGSGEWNEPANWSTGSLPSPSDDVVIDVPGNISVTHSTDDHTVRSILCQEEFVLSGGTLTVLRTVQVNNELALSGGTLSKASILRATTAQVVVANGGVLDGVTLRGEVTVPSGQSLILTNGLTLLDGARVTLKNTTALYFSPGTQTLEGQGEIVMEDTTPTNFLSSILVYLGYGGESALTIGPHLTVRGRGRIVQSSPSTLLNQGTIQAEVSGGELSIALSSVTNIGTLRALGGTLSVSRLAAGAMGGTFELIGSGSDLTLEGYDY

Radius of gyration: 26.11 Å; chains: 1; bounding box: 56×71×103 Å

Secondary structure (DSSP, 8-state):
--PPPPPPP----------------PPPEEEB-SSSEETT-GGGBTTSS---TT-EEEE--SS--EEEE-SSEEEESEEEESSEEEE-SSEEEESSEEEESS-EEESS-EEES-EEPPPSS---EEESS-EEEEEEESSEEEE-TT-EEEEEEEEEEEEEEEEEE-TT-EEEEPSEEEEEEEEEEEEEE--S---TTSS-EEEE-TTS-EEEEE-TEEEEEEEEEEEESSSEEEEE-SEEEE-STT-EEEEEEEEEEESSEEEEESSEEEEEEEEEEEE-SEEEEESTT-EEEEEEE--